Protein AF-A0A9D8S098-F1 (afdb_monomer)

Sequence (337 aa):
MRKKIGLLVLCVMLMAGCGNGAAMTDTSHKEAVDSLAEARAGQQISDNADEQPADKNNGQMPRNERIKGDIYRWYNKAEDSGISEEEILDVKGKLYAGSLTIHSGEELLLFRAWYDWDTVWESTVIFSENLEEWSTEELKELSCLTGSVHIDSISDGGRIAAKALTYLTGAEALCFGDTTDVVGTLQLFPQNVKSLTILSYQPGNYTRLFKILQGSQLQELAVYEDYRTRAEGPKCFWLDDAVGIESLEELYLYDSCIRVRDRALLKKSNLKVLQGYVDEETKLSFVKLLPKLEKLHCTIMEEMDLSFLTQREDLEVTLHFCQSAAASGDEAYIKEK

Structure (mmCIF, N/CA/C/O backbone):
data_AF-A0A9D8S098-F1
#
_entry.id   AF-A0A9D8S098-F1
#
loop_
_atom_site.group_PDB
_atom_site.id
_atom_site.type_symbol
_atom_site.label_atom_id
_atom_site.label_alt_id
_atom_site.label_comp_id
_atom_site.label_asym_id
_atom_site.label_entity_id
_atom_site.label_seq_id
_atom_site.pdbx_PDB_ins_code
_atom_site.Cartn_x
_atom_site.Cartn_y
_atom_site.Cartn_z
_atom_site.occupancy
_atom_site.B_iso_or_equiv
_atom_site.auth_seq_id
_atom_site.auth_comp_id
_atom_site.auth_asym_id
_atom_site.auth_atom_id
_atom_site.pdbx_PDB_model_num
ATOM 1 N N . MET A 1 1 ? -40.592 -20.407 19.195 1.00 33.88 1 MET A N 1
ATOM 2 C CA . MET A 1 1 ? -39.610 -21.383 18.671 1.00 33.88 1 MET A CA 1
ATOM 3 C C . MET A 1 1 ? -38.223 -20.909 19.069 1.00 33.88 1 MET A C 1
ATOM 5 O O . MET A 1 1 ? -37.795 -19.870 18.592 1.00 33.88 1 MET A O 1
ATOM 9 N N . ARG A 1 2 ? -37.576 -21.598 20.015 1.00 29.41 2 ARG A N 1
ATOM 10 C CA . ARG A 1 2 ? -36.228 -21.263 20.496 1.00 29.41 2 ARG A CA 1
ATOM 11 C C . ARG A 1 2 ? -35.211 -21.817 19.496 1.00 29.41 2 ARG A C 1
ATOM 13 O O . ARG A 1 2 ? -35.078 -23.035 19.401 1.00 29.41 2 ARG A O 1
ATOM 20 N N . LYS A 1 3 ? -34.548 -20.952 18.726 1.00 28.39 3 LYS A N 1
ATOM 21 C CA . LYS A 1 3 ? -33.378 -21.345 17.930 1.00 28.39 3 LYS A CA 1
ATOM 22 C C . LYS A 1 3 ? -32.164 -21.362 18.860 1.00 28.39 3 LYS A C 1
ATOM 24 O O . LYS A 1 3 ? -31.941 -20.417 19.606 1.00 28.39 3 LYS A O 1
ATOM 29 N N . LYS A 1 4 ? -31.468 -22.498 18.873 1.00 29.61 4 LYS A N 1
ATOM 30 C CA . LYS A 1 4 ? -30.257 -22.753 19.655 1.00 29.61 4 LYS A CA 1
ATOM 31 C C . LYS A 1 4 ? -29.118 -21.906 19.074 1.00 29.61 4 LYS A C 1
ATOM 33 O O . LYS A 1 4 ? -28.885 -21.976 17.872 1.00 29.61 4 LYS A O 1
ATOM 38 N N . ILE A 1 5 ? -28.457 -21.123 19.922 1.00 34.81 5 ILE A N 1
ATOM 39 C CA . ILE A 1 5 ? -27.261 -20.340 19.593 1.00 34.81 5 ILE A CA 1
ATOM 40 C C . ILE A 1 5 ? -26.055 -21.266 19.765 1.00 34.81 5 ILE A C 1
ATOM 42 O O . ILE A 1 5 ? -25.884 -21.859 20.830 1.00 34.81 5 ILE A O 1
ATOM 46 N N . GLY A 1 6 ? -25.266 -21.437 18.705 1.00 27.16 6 GLY A N 1
ATOM 47 C CA . GLY A 1 6 ? -23.972 -22.106 18.761 1.00 27.16 6 GLY A CA 1
ATOM 48 C C . GLY A 1 6 ? -22.888 -21.068 19.009 1.00 27.16 6 GLY A C 1
ATOM 49 O O . GLY A 1 6 ? -22.470 -20.397 18.076 1.00 27.16 6 GLY A O 1
ATOM 50 N N . LEU A 1 7 ? -22.461 -20.925 20.262 1.00 30.30 7 LEU A N 1
ATOM 51 C CA . LEU A 1 7 ? -21.210 -20.260 20.608 1.00 30.30 7 LEU A CA 1
ATOM 52 C C . LEU A 1 7 ? -20.086 -21.263 20.314 1.00 30.30 7 LEU A C 1
ATOM 54 O O . LEU A 1 7 ? -19.920 -22.228 21.059 1.00 30.30 7 LEU A O 1
ATOM 58 N N . LEU A 1 8 ? -19.355 -21.086 19.214 1.00 27.19 8 LEU A N 1
ATOM 59 C CA . LEU A 1 8 ? -18.166 -21.890 18.940 1.00 27.19 8 LEU A CA 1
ATOM 60 C C . LEU A 1 8 ? -16.951 -21.190 19.567 1.00 27.19 8 LEU A C 1
ATOM 62 O O . LEU A 1 8 ? -16.207 -20.492 18.891 1.00 27.19 8 LEU A O 1
ATOM 66 N N . VAL A 1 9 ? -16.760 -21.355 20.879 1.00 28.77 9 VAL A N 1
ATOM 67 C CA . VAL A 1 9 ? -15.453 -21.097 21.504 1.00 28.77 9 VAL A CA 1
ATOM 68 C C . VAL A 1 9 ? -14.579 -22.292 21.161 1.00 28.77 9 VAL A C 1
ATOM 70 O O . VAL A 1 9 ? -14.652 -23.342 21.799 1.00 28.77 9 VAL A O 1
ATOM 73 N N . LEU A 1 10 ? -13.799 -22.163 20.094 1.00 24.36 10 LEU A N 1
ATOM 74 C CA . LEU A 1 10 ? -12.828 -23.174 19.719 1.00 24.36 10 LEU A CA 1
ATOM 75 C C . LEU A 1 10 ? -11.556 -22.955 20.554 1.00 24.36 10 LEU A C 1
ATOM 77 O O . LEU A 1 10 ? -10.617 -22.297 20.121 1.00 24.36 10 LEU A O 1
ATOM 81 N N . CYS A 1 11 ? -11.521 -23.507 21.770 1.00 24.27 11 CYS A N 1
ATOM 82 C CA . CYS A 1 11 ? -10.261 -23.731 22.483 1.00 24.27 11 CYS A CA 1
ATOM 83 C C . CYS A 1 11 ? -9.511 -24.866 21.778 1.00 24.27 11 CYS A C 1
ATOM 85 O O . CYS A 1 11 ? -9.622 -26.031 22.160 1.00 24.27 11 CYS A O 1
ATOM 87 N N . VAL A 1 12 ? -8.771 -24.542 20.720 1.00 23.06 12 VAL A N 1
ATOM 88 C CA . VAL A 1 12 ? -7.819 -25.483 20.133 1.00 23.06 12 VAL A CA 1
ATOM 89 C C . VAL A 1 12 ? -6.588 -25.516 21.031 1.00 23.06 12 VAL A C 1
ATOM 91 O O . VAL A 1 12 ? -5.697 -24.680 20.918 1.00 23.06 12 VAL A O 1
ATOM 94 N N . MET A 1 13 ? -6.530 -26.495 21.932 1.00 23.98 13 MET A N 1
ATOM 95 C CA . MET A 1 13 ? -5.253 -26.942 22.482 1.00 23.98 13 MET A CA 1
ATOM 96 C C . MET A 1 13 ? -4.534 -27.749 21.397 1.00 23.98 13 MET A C 1
ATOM 98 O O . MET A 1 13 ? -4.690 -28.964 21.308 1.00 23.98 13 MET A O 1
ATOM 102 N N . LEU A 1 14 ? -3.764 -27.076 20.543 1.00 25.25 14 LEU A N 1
ATOM 103 C CA . LEU A 1 14 ? -2.776 -27.750 19.703 1.00 25.25 14 LEU A CA 1
ATOM 104 C C . LEU A 1 14 ? -1.512 -27.961 20.537 1.00 25.25 14 LEU A C 1
ATOM 106 O O . LEU A 1 14 ? -0.573 -27.176 20.505 1.00 25.25 14 LEU A O 1
ATOM 110 N N . MET A 1 15 ? -1.510 -29.053 21.299 1.00 28.28 15 MET A N 1
ATOM 111 C CA . MET A 1 15 ? -0.274 -29.732 21.673 1.00 28.28 15 MET A CA 1
ATOM 112 C C . MET A 1 15 ? 0.064 -30.688 20.529 1.00 28.28 15 MET A C 1
ATOM 114 O O . MET A 1 15 ? -0.386 -31.830 20.493 1.00 28.28 15 MET A O 1
ATOM 118 N N . ALA A 1 16 ? 0.830 -30.192 19.566 1.00 27.09 16 ALA A N 1
ATOM 119 C CA . ALA A 1 16 ? 1.561 -31.002 18.605 1.00 27.09 16 ALA A CA 1
ATOM 120 C C . ALA A 1 16 ? 2.916 -30.321 18.415 1.00 27.09 16 ALA A C 1
ATOM 122 O O . ALA A 1 16 ? 2.987 -29.125 18.141 1.00 27.09 16 ALA A O 1
ATOM 123 N N . GLY A 1 17 ? 3.983 -31.075 18.670 1.00 23.02 17 GLY A N 1
ATOM 124 C CA . GLY A 1 17 ? 5.343 -30.572 18.604 1.00 23.02 17 GLY A CA 1
ATOM 125 C C . GLY A 1 17 ? 5.774 -30.209 17.187 1.00 23.02 17 GLY A C 1
ATOM 126 O O . GLY A 1 17 ? 5.064 -30.438 16.210 1.00 23.02 17 GLY A O 1
ATOM 127 N N . CYS A 1 18 ? 6.986 -29.667 17.103 1.00 37.00 18 CYS A N 1
ATOM 128 C CA . CYS A 1 18 ? 7.731 -29.465 15.870 1.00 37.00 18 CYS A CA 1
ATOM 129 C C . CYS A 1 18 ? 7.561 -30.662 14.911 1.00 37.00 18 CYS A C 1
ATOM 131 O O . CYS A 1 18 ? 8.047 -31.758 15.191 1.00 37.00 18 CYS A O 1
ATOM 133 N N . GLY A 1 19 ? 6.873 -30.453 13.787 1.00 22.08 19 GLY A N 1
ATOM 134 C CA . GLY A 1 19 ? 6.640 -31.490 12.782 1.00 22.08 19 GLY A CA 1
ATOM 135 C C . GLY A 1 19 ? 5.655 -31.063 11.693 1.00 22.08 19 GLY A C 1
ATOM 136 O O . GLY A 1 19 ? 4.452 -31.182 11.871 1.00 22.08 19 GLY A O 1
ATOM 137 N N . ASN A 1 20 ? 6.211 -30.572 10.582 1.00 36.03 20 ASN A N 1
ATOM 138 C CA . ASN A 1 20 ? 5.634 -30.280 9.261 1.00 36.03 20 ASN A CA 1
ATOM 139 C C . ASN A 1 20 ? 4.173 -30.678 8.944 1.00 36.03 20 ASN A C 1
ATOM 141 O O . ASN A 1 20 ? 3.822 -31.857 8.936 1.00 36.03 20 ASN A O 1
ATOM 145 N N . GLY A 1 21 ? 3.429 -29.691 8.426 1.00 22.05 21 GLY A N 1
ATOM 146 C CA . GLY A 1 21 ? 2.258 -29.846 7.550 1.00 22.05 21 GLY A CA 1
ATOM 147 C C . GLY A 1 21 ? 1.237 -28.724 7.789 1.00 22.05 21 GLY A C 1
ATOM 148 O O . GLY A 1 21 ? 0.733 -28.608 8.892 1.00 22.05 21 GLY A O 1
ATOM 149 N N . ALA A 1 22 ? 0.870 -27.844 6.861 1.00 24.78 22 ALA A N 1
ATOM 150 C CA . ALA A 1 22 ? 1.201 -27.696 5.455 1.00 24.78 22 ALA A CA 1
ATOM 151 C C . ALA A 1 22 ? 1.259 -26.193 5.141 1.00 24.78 22 ALA A C 1
ATOM 153 O O . ALA A 1 22 ? 0.353 -25.437 5.486 1.00 24.78 22 ALA A O 1
ATOM 154 N N . ALA A 1 23 ? 2.358 -25.789 4.512 1.00 31.70 23 ALA A N 1
ATOM 155 C CA . ALA A 1 23 ? 2.581 -24.454 3.997 1.00 31.70 23 ALA A CA 1
ATOM 156 C C . ALA A 1 23 ? 1.685 -24.230 2.777 1.00 31.70 23 ALA A C 1
ATOM 158 O O . ALA A 1 23 ? 1.780 -24.965 1.795 1.00 31.70 23 ALA A O 1
ATOM 159 N N . MET A 1 24 ? 0.835 -23.213 2.837 1.00 29.00 24 MET A N 1
ATOM 160 C CA . MET A 1 24 ? 0.206 -22.646 1.651 1.00 29.00 24 MET A CA 1
ATOM 161 C C . MET A 1 24 ? -0.099 -21.174 1.936 1.00 29.00 24 MET A C 1
ATOM 163 O O . MET A 1 24 ? -1.251 -20.838 2.163 1.00 29.00 24 MET A O 1
ATOM 167 N N . THR A 1 25 ? 0.973 -20.369 2.022 1.00 31.33 25 THR A N 1
ATOM 168 C CA . THR A 1 25 ? 1.047 -18.893 1.822 1.00 31.33 25 THR A CA 1
ATOM 169 C C . THR A 1 25 ? 2.408 -18.292 2.219 1.00 31.33 25 THR A C 1
ATOM 171 O O . THR A 1 25 ? 2.666 -17.142 1.897 1.00 31.33 25 THR A O 1
ATOM 174 N N . ASP A 1 26 ? 3.320 -19.053 2.834 1.00 34.66 26 ASP A N 1
ATOM 175 C CA . ASP A 1 26 ? 4.628 -18.530 3.291 1.00 34.66 26 ASP A CA 1
ATOM 176 C C . ASP A 1 26 ? 5.764 -18.607 2.246 1.00 34.66 26 ASP A C 1
ATOM 178 O O . ASP A 1 26 ? 6.886 -18.161 2.485 1.00 34.66 26 ASP A O 1
ATOM 182 N N . THR A 1 27 ? 5.508 -19.203 1.078 1.00 28.75 27 THR A N 1
ATOM 183 C CA . THR A 1 27 ? 6.548 -19.433 0.058 1.00 28.75 27 THR A CA 1
ATOM 184 C C . THR A 1 27 ? 6.805 -18.193 -0.801 1.00 28.75 27 THR A C 1
ATOM 186 O O . TH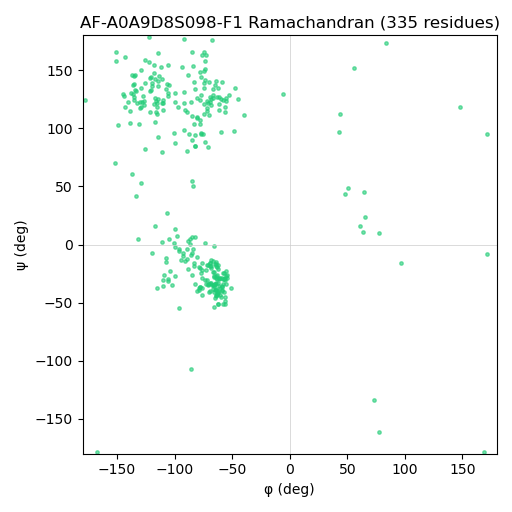R A 1 27 ? 7.956 -17.917 -1.122 1.00 28.75 27 THR A O 1
ATOM 189 N N . SER A 1 28 ? 5.776 -17.382 -1.078 1.00 38.50 28 SER A N 1
ATOM 190 C CA . SER A 1 28 ? 5.923 -16.156 -1.880 1.00 38.50 28 SER A CA 1
ATOM 191 C C . SER A 1 28 ? 6.693 -15.056 -1.144 1.00 38.50 28 SER A C 1
ATOM 193 O O . SER A 1 28 ? 7.463 -14.321 -1.756 1.00 38.50 28 SER A O 1
ATOM 195 N N . HIS A 1 29 ? 6.548 -14.966 0.182 1.00 37.44 29 HIS A N 1
ATOM 196 C CA . HIS A 1 29 ? 7.223 -13.941 0.980 1.00 37.44 29 HIS A CA 1
ATOM 197 C C . HIS A 1 29 ? 8.726 -14.190 1.123 1.00 37.44 29 HIS A C 1
ATOM 199 O O . HIS A 1 29 ? 9.508 -13.241 1.161 1.00 37.44 29 HIS A O 1
ATOM 205 N N . LYS A 1 30 ? 9.139 -15.460 1.179 1.00 31.12 30 LYS A N 1
ATOM 206 C CA . LYS A 1 30 ? 10.554 -15.825 1.261 1.00 31.12 30 LYS A CA 1
ATOM 207 C C . LYS A 1 30 ? 11.260 -15.678 -0.089 1.00 31.12 30 LYS A C 1
ATOM 209 O O . LYS A 1 30 ? 12.370 -15.163 -0.125 1.00 31.12 30 LYS A O 1
ATOM 214 N N . GLU A 1 31 ? 10.588 -16.014 -1.192 1.00 33.34 31 GLU A N 1
ATOM 215 C CA . GLU A 1 31 ? 11.119 -15.812 -2.550 1.00 33.34 31 GLU A CA 1
ATOM 216 C C . GLU A 1 31 ? 11.259 -14.320 -2.915 1.00 33.34 31 GLU A C 1
ATOM 218 O O . GLU A 1 31 ? 12.238 -13.937 -3.558 1.00 33.34 31 GLU A O 1
ATOM 223 N N . ALA A 1 32 ? 10.353 -13.455 -2.440 1.00 39.66 32 ALA A N 1
ATOM 224 C CA . ALA A 1 32 ? 10.451 -12.006 -2.638 1.00 39.66 32 ALA A CA 1
ATOM 225 C C . ALA A 1 32 ? 11.618 -11.371 -1.854 1.00 39.66 32 ALA A C 1
ATOM 227 O O . ALA A 1 32 ? 12.327 -10.512 -2.377 1.00 39.66 32 ALA A O 1
ATOM 228 N N . VAL A 1 33 ? 11.857 -11.812 -0.613 1.00 38.75 33 VAL A N 1
ATOM 229 C CA . VAL A 1 33 ? 12.927 -11.270 0.247 1.00 38.75 33 VAL A CA 1
ATOM 230 C C . VAL A 1 33 ? 14.309 -11.816 -0.136 1.00 38.75 33 VAL A C 1
ATOM 232 O O . VAL A 1 33 ? 15.277 -11.053 -0.130 1.00 38.75 33 VAL A O 1
ATOM 235 N N . ASP A 1 34 ? 14.414 -13.086 -0.544 1.00 32.06 34 ASP A N 1
ATOM 236 C CA . ASP A 1 34 ? 15.680 -13.657 -1.028 1.00 32.06 34 ASP A CA 1
ATOM 237 C C . ASP A 1 34 ? 16.096 -13.033 -2.384 1.00 32.06 34 ASP A C 1
ATOM 239 O O . ASP A 1 34 ? 17.277 -12.745 -2.588 1.00 32.06 34 ASP A O 1
ATOM 243 N N . SER A 1 35 ? 15.135 -12.665 -3.248 1.00 37.50 35 SER A N 1
ATOM 244 C CA . SER A 1 35 ? 15.405 -11.910 -4.491 1.00 37.50 35 SER A CA 1
ATOM 245 C C . SER A 1 35 ? 15.966 -10.498 -4.232 1.00 37.50 35 SER A C 1
ATOM 247 O O . SER A 1 35 ? 16.806 -10.003 -4.986 1.00 37.50 35 SER A O 1
ATOM 249 N N . LEU A 1 36 ? 15.551 -9.850 -3.136 1.00 35.22 36 LEU A N 1
ATOM 250 C CA . LEU A 1 36 ? 16.045 -8.534 -2.699 1.00 35.22 36 LEU A CA 1
ATOM 251 C C . LEU A 1 36 ? 17.463 -8.598 -2.102 1.00 35.22 36 LEU A C 1
ATOM 253 O O . LEU A 1 36 ? 18.234 -7.642 -2.223 1.00 35.22 36 LEU A O 1
ATOM 257 N N . ALA A 1 37 ? 17.833 -9.721 -1.478 1.00 33.28 37 ALA A N 1
ATOM 258 C CA . ALA A 1 37 ? 19.171 -9.937 -0.931 1.00 33.28 37 ALA A CA 1
ATOM 259 C C . ALA A 1 37 ? 20.200 -10.307 -2.017 1.00 33.28 37 ALA A C 1
ATOM 261 O O . ALA A 1 37 ? 21.335 -9.824 -1.969 1.00 33.28 37 ALA A O 1
ATOM 262 N N . GLU A 1 38 ? 19.808 -11.089 -3.030 1.00 34.62 38 GLU A N 1
ATOM 263 C CA . GLU A 1 38 ? 20.677 -11.427 -4.168 1.00 34.62 38 GLU A CA 1
ATOM 264 C C . GLU A 1 38 ? 20.948 -10.220 -5.084 1.00 34.62 38 GLU A C 1
ATOM 266 O O . GLU A 1 38 ? 22.076 -10.053 -5.554 1.00 34.62 38 GLU A O 1
ATOM 271 N N . ALA A 1 39 ? 19.988 -9.299 -5.238 1.00 38.75 39 ALA A N 1
ATOM 272 C CA . ALA A 1 39 ? 20.191 -8.048 -5.978 1.00 38.75 39 ALA A CA 1
ATOM 273 C C . ALA A 1 39 ? 21.236 -7.116 -5.325 1.00 38.75 39 ALA A C 1
ATOM 275 O O . ALA A 1 39 ? 21.935 -6.377 -6.018 1.00 38.75 39 ALA A O 1
ATOM 276 N N . ARG A 1 40 ? 21.403 -7.176 -3.995 1.00 34.00 40 ARG A N 1
ATOM 277 C CA . ARG A 1 40 ? 22.350 -6.325 -3.247 1.00 34.00 40 ARG A CA 1
ATOM 278 C C . ARG A 1 40 ? 23.790 -6.845 -3.238 1.00 34.00 40 ARG A C 1
ATOM 280 O O . ARG A 1 40 ? 24.705 -6.074 -2.960 1.00 34.00 40 ARG A O 1
ATOM 287 N N . ALA A 1 41 ? 24.010 -8.126 -3.535 1.00 31.83 41 ALA A N 1
ATOM 288 C CA . ALA A 1 41 ? 25.338 -8.745 -3.503 1.00 31.83 41 ALA A CA 1
ATOM 289 C C . ALA A 1 41 ? 26.070 -8.728 -4.863 1.00 31.83 41 ALA A C 1
ATOM 291 O O . ALA A 1 41 ? 27.260 -9.038 -4.916 1.00 31.83 41 ALA A O 1
ATOM 292 N N . GLY A 1 42 ? 25.385 -8.360 -5.954 1.00 36.75 42 GLY A N 1
ATOM 293 C CA . GLY A 1 42 ? 25.878 -8.524 -7.328 1.00 36.75 42 GLY A CA 1
ATOM 294 C C . GLY A 1 42 ? 26.557 -7.322 -7.998 1.00 36.75 42 GLY A C 1
ATOM 295 O O . GLY A 1 42 ? 27.044 -7.477 -9.113 1.00 36.75 42 GLY A O 1
ATOM 296 N N . GLN A 1 43 ? 26.629 -6.138 -7.381 1.00 34.69 43 GLN A N 1
ATOM 297 C CA . GLN A 1 43 ? 27.191 -4.946 -8.039 1.00 34.69 43 GLN A CA 1
ATOM 298 C C . GLN A 1 43 ? 28.307 -4.287 -7.221 1.00 34.69 43 GLN A C 1
ATOM 300 O O . GLN A 1 43 ? 28.136 -3.277 -6.548 1.00 34.69 43 GLN A O 1
ATOM 305 N N . GLN A 1 44 ? 29.509 -4.836 -7.358 1.00 35.91 44 GLN A N 1
ATOM 306 C CA . GLN A 1 44 ? 30.704 -4.008 -7.487 1.00 35.91 44 GLN A CA 1
ATOM 307 C C . GLN A 1 44 ? 31.186 -4.173 -8.924 1.00 35.91 44 GLN A C 1
ATOM 309 O O . GLN A 1 44 ? 31.550 -5.287 -9.279 1.00 35.91 44 GLN A O 1
ATOM 314 N N . ILE A 1 45 ? 31.181 -3.101 -9.728 1.00 32.22 45 ILE A N 1
ATOM 315 C CA . ILE A 1 45 ? 32.242 -2.747 -10.692 1.00 32.22 45 ILE A CA 1
ATOM 316 C C . ILE A 1 45 ? 31.920 -1.413 -11.400 1.00 32.22 45 ILE A C 1
ATOM 318 O O . ILE A 1 45 ? 30.883 -1.243 -12.027 1.00 32.22 45 ILE A O 1
ATOM 322 N N . SER A 1 46 ? 32.911 -0.526 -11.261 1.00 30.03 46 SER A N 1
ATOM 323 C CA . SER A 1 46 ? 33.382 0.611 -12.067 1.00 30.03 46 SER A CA 1
ATOM 324 C C . SER A 1 46 ? 32.407 1.611 -12.693 1.00 30.03 46 SER A C 1
ATOM 326 O O . SER A 1 46 ? 31.811 1.364 -13.741 1.00 30.03 46 SER A O 1
ATOM 328 N N . ASP A 1 47 ? 32.488 2.829 -12.161 1.00 29.53 47 ASP A N 1
ATOM 329 C CA . ASP A 1 47 ? 32.195 4.075 -12.858 1.00 29.53 47 ASP A CA 1
ATOM 330 C C . ASP A 1 47 ? 33.055 4.219 -14.125 1.00 29.53 47 ASP A C 1
ATOM 332 O O . ASP A 1 47 ? 34.282 4.311 -14.061 1.00 29.53 47 ASP A O 1
ATOM 336 N N . ASN A 1 48 ? 32.394 4.280 -15.277 1.00 31.62 48 ASN A N 1
ATOM 337 C CA . ASN A 1 48 ? 32.782 5.137 -16.393 1.00 31.62 48 ASN A CA 1
ATOM 338 C C . ASN A 1 48 ? 31.496 5.518 -17.128 1.00 31.62 48 ASN A C 1
ATOM 340 O O . ASN A 1 48 ? 30.895 4.707 -17.831 1.00 31.62 48 ASN A O 1
ATOM 344 N N . ALA A 1 49 ? 31.063 6.752 -16.889 1.00 35.41 49 ALA A N 1
ATOM 345 C CA . ALA A 1 49 ? 29.890 7.353 -17.493 1.00 35.41 49 ALA A CA 1
ATOM 346 C C . ALA A 1 49 ? 30.189 7.784 -18.934 1.00 35.41 49 ALA A C 1
ATOM 348 O O . ALA A 1 49 ? 31.135 8.530 -19.174 1.00 35.41 49 ALA A O 1
ATOM 349 N N . ASP A 1 50 ? 29.334 7.354 -19.858 1.00 32.03 50 ASP A N 1
ATOM 350 C CA . ASP A 1 50 ? 28.989 8.117 -21.056 1.00 32.03 50 ASP A CA 1
ATOM 351 C C . ASP A 1 50 ? 27.473 7.972 -21.262 1.00 32.03 50 ASP A C 1
ATOM 353 O O . ASP A 1 50 ? 26.962 6.918 -21.656 1.00 32.03 50 ASP A O 1
ATOM 357 N N . GLU A 1 51 ? 26.757 9.044 -20.921 1.00 40.62 51 GLU A N 1
ATOM 358 C CA . GLU A 1 51 ? 25.321 9.226 -21.125 1.00 40.62 51 GLU A CA 1
ATOM 359 C C . GLU A 1 51 ? 25.000 9.317 -22.628 1.00 40.62 51 GLU A C 1
ATOM 361 O O . GLU A 1 51 ? 25.522 10.172 -23.347 1.00 40.62 51 GLU A O 1
ATOM 366 N N . GLN A 1 52 ? 24.077 8.478 -23.105 1.00 38.75 52 GLN A N 1
ATOM 367 C CA . GLN A 1 52 ? 23.296 8.752 -24.314 1.00 38.75 52 GLN A CA 1
ATOM 368 C C . GLN A 1 52 ? 21.834 8.344 -24.084 1.00 38.75 52 GLN A C 1
ATOM 370 O O . GLN A 1 52 ? 21.599 7.213 -23.658 1.00 38.75 52 GLN A O 1
ATOM 375 N N . PRO A 1 53 ? 20.858 9.222 -24.388 1.00 43.16 53 PRO A N 1
ATOM 376 C CA . PRO A 1 53 ? 19.452 8.965 -24.110 1.00 43.16 53 PRO A CA 1
ATOM 377 C C . PRO A 1 53 ? 18.784 8.141 -25.221 1.00 43.16 53 PRO A C 1
ATOM 379 O O . PRO A 1 53 ? 19.165 8.230 -26.390 1.00 43.16 53 PRO A O 1
ATOM 382 N N . ALA A 1 54 ? 17.733 7.413 -24.829 1.00 40.22 54 ALA A N 1
ATOM 383 C CA . ALA A 1 54 ? 16.675 6.802 -25.644 1.00 40.22 54 ALA A CA 1
ATOM 384 C C . ALA A 1 54 ? 17.116 6.094 -26.946 1.00 40.22 54 ALA A C 1
ATOM 386 O O . ALA A 1 54 ? 17.221 6.695 -28.020 1.00 40.22 54 ALA A O 1
ATOM 387 N N . ASP A 1 55 ? 17.274 4.772 -26.848 1.00 44.72 55 ASP A N 1
ATOM 388 C CA . ASP A 1 55 ? 17.650 3.862 -27.931 1.00 44.72 55 ASP A CA 1
ATOM 389 C C . ASP A 1 55 ? 16.645 3.895 -29.106 1.00 44.72 55 ASP A C 1
ATOM 391 O O . ASP A 1 55 ? 15.574 3.274 -29.107 1.00 44.72 5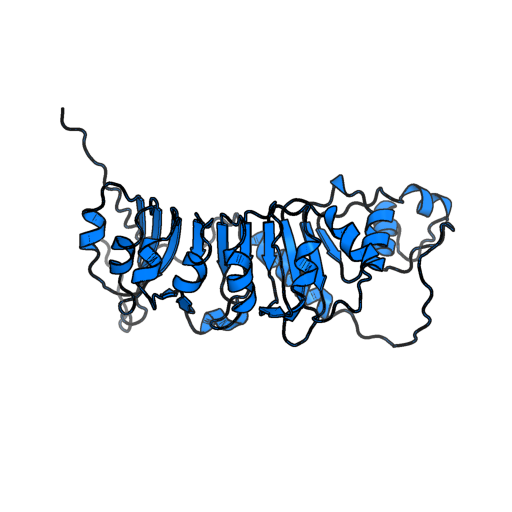5 ASP A O 1
ATOM 395 N N . LYS A 1 56 ? 16.986 4.682 -30.131 1.00 42.50 56 LYS A N 1
ATOM 396 C CA . LYS A 1 56 ? 16.272 4.745 -31.407 1.00 42.50 56 LYS A CA 1
ATOM 397 C C . LYS A 1 56 ? 16.603 3.501 -32.239 1.00 42.50 56 LYS A C 1
ATOM 399 O O . LYS A 1 56 ? 17.552 3.500 -33.006 1.00 42.50 56 LYS A O 1
ATOM 404 N N . ASN A 1 57 ? 15.737 2.494 -32.146 1.00 50.22 57 ASN A N 1
ATOM 405 C CA . ASN A 1 57 ? 15.259 1.660 -33.261 1.00 50.22 57 ASN A CA 1
ATOM 406 C C . ASN A 1 57 ? 16.301 1.068 -34.250 1.00 50.22 57 ASN A C 1
ATOM 408 O O . ASN A 1 57 ? 16.044 1.069 -35.452 1.00 50.22 57 ASN A O 1
ATOM 412 N N . ASN A 1 58 ? 17.432 0.525 -33.780 1.00 58.03 58 ASN A N 1
ATOM 413 C CA . ASN A 1 58 ? 18.514 0.071 -34.677 1.00 58.03 58 ASN A CA 1
ATOM 414 C C . ASN A 1 58 ? 18.847 -1.435 -34.643 1.00 58.03 58 ASN A C 1
ATOM 416 O O . ASN A 1 58 ? 19.916 -1.811 -35.106 1.00 58.03 58 ASN A O 1
ATOM 420 N N . GLY A 1 59 ? 17.993 -2.308 -34.093 1.00 62.88 59 GLY A N 1
ATOM 421 C CA . GLY A 1 59 ? 18.297 -3.753 -34.029 1.00 62.88 59 GLY A CA 1
ATOM 422 C C . GLY A 1 59 ? 19.523 -4.101 -33.170 1.00 62.88 59 GLY A C 1
ATOM 423 O O . GLY A 1 59 ? 19.991 -5.234 -33.189 1.00 62.88 59 GLY A O 1
ATOM 424 N N . GLN A 1 60 ? 20.040 -3.138 -32.404 1.00 79.50 60 GLN A N 1
ATOM 425 C CA . GLN A 1 60 ? 21.151 -3.336 -31.484 1.00 79.50 60 GLN A CA 1
ATOM 426 C C . GLN A 1 60 ? 20.671 -4.019 -30.204 1.00 79.50 60 GLN A C 1
ATOM 428 O O . GLN A 1 60 ? 19.538 -3.819 -29.762 1.00 79.50 60 GLN A O 1
ATOM 433 N N . MET A 1 61 ? 21.552 -4.824 -29.606 1.00 86.38 61 MET A N 1
ATOM 434 C CA . MET A 1 61 ? 21.287 -5.458 -28.318 1.00 86.38 61 MET A CA 1
ATOM 435 C C . MET A 1 61 ? 21.083 -4.370 -27.249 1.00 86.38 61 MET A C 1
ATOM 437 O O . MET A 1 61 ? 21.964 -3.514 -27.105 1.00 86.38 61 MET A O 1
ATOM 441 N N . PRO A 1 62 ? 19.971 -4.388 -26.491 1.00 86.06 62 PRO A N 1
ATOM 442 C CA . PRO A 1 62 ? 19.753 -3.426 -25.420 1.00 86.06 62 PRO A CA 1
ATOM 443 C C . PRO A 1 62 ? 20.870 -3.503 -24.376 1.00 86.06 62 PRO A C 1
ATOM 445 O O . PRO A 1 62 ? 21.312 -4.583 -23.987 1.00 86.06 62 PRO A O 1
ATOM 448 N N . ARG A 1 63 ? 21.302 -2.335 -23.885 1.00 86.19 63 ARG A N 1
ATOM 449 C CA . ARG A 1 63 ? 22.318 -2.228 -22.821 1.00 86.19 63 ARG A CA 1
ATOM 450 C C . ARG A 1 63 ? 21.804 -2.654 -21.442 1.00 86.19 63 ARG A C 1
ATOM 452 O O . ARG A 1 63 ? 22.601 -2.894 -20.545 1.00 86.19 63 ARG A O 1
ATOM 459 N N . ASN A 1 64 ? 20.486 -2.711 -21.254 1.00 89.94 64 ASN A N 1
ATOM 460 C CA . ASN A 1 64 ? 19.887 -3.173 -20.008 1.00 89.94 64 ASN A CA 1
ATOM 461 C C . ASN A 1 64 ? 20.113 -4.689 -19.869 1.00 89.94 64 ASN A C 1
ATOM 463 O O . ASN A 1 64 ? 19.546 -5.476 -20.630 1.00 89.94 64 ASN A O 1
ATOM 467 N N . GLU A 1 65 ? 20.942 -5.087 -18.901 1.00 90.44 65 GLU A N 1
ATOM 468 C CA . GLU A 1 65 ? 21.374 -6.481 -18.719 1.00 90.44 65 GLU A CA 1
ATOM 469 C C . GLU A 1 65 ? 20.211 -7.439 -18.425 1.00 90.44 65 GLU A C 1
ATOM 471 O O . GLU A 1 65 ? 20.257 -8.595 -18.838 1.00 90.44 65 GLU A O 1
ATOM 476 N N . ARG A 1 66 ? 19.125 -6.959 -17.802 1.00 91.62 66 ARG A N 1
ATOM 477 C CA . ARG A 1 66 ? 17.919 -7.769 -17.589 1.00 91.62 66 ARG A CA 1
ATOM 478 C C . ARG A 1 66 ? 17.247 -8.118 -18.917 1.00 91.62 66 ARG A C 1
ATOM 480 O O . ARG A 1 66 ? 17.062 -9.295 -19.205 1.00 91.62 66 ARG A O 1
ATOM 487 N N . ILE A 1 67 ? 16.942 -7.114 -19.747 1.00 93.38 67 ILE A N 1
ATOM 488 C CA . ILE A 1 67 ? 16.336 -7.338 -21.071 1.00 93.38 67 ILE A CA 1
ATOM 489 C C . ILE A 1 67 ? 17.258 -8.208 -21.931 1.00 93.38 67 ILE A C 1
ATOM 491 O O . ILE A 1 67 ? 16.799 -9.158 -22.559 1.00 93.38 67 ILE A O 1
ATOM 495 N N . LYS A 1 68 ? 18.562 -7.915 -21.944 1.00 92.62 68 LYS A N 1
ATOM 496 C CA . LYS A 1 68 ? 19.557 -8.707 -22.673 1.00 92.62 68 LYS A CA 1
ATOM 497 C C . LYS A 1 68 ? 19.528 -10.174 -22.237 1.00 92.62 68 LYS A C 1
ATOM 499 O O . LYS A 1 68 ? 19.384 -11.046 -23.091 1.00 92.62 68 LYS A O 1
ATOM 504 N N . GLY A 1 69 ? 19.589 -10.445 -20.932 1.00 91.88 69 GLY A N 1
ATOM 505 C CA . GLY A 1 69 ? 19.464 -11.795 -20.382 1.00 91.88 69 GLY A CA 1
ATOM 506 C C . GLY A 1 69 ? 18.156 -12.478 -20.792 1.00 91.88 69 GLY A C 1
ATOM 507 O O . GLY A 1 69 ? 18.162 -13.643 -21.186 1.00 91.88 69 GLY A O 1
ATOM 508 N N . ASP A 1 70 ? 17.040 -11.747 -20.798 1.00 93.69 70 ASP A N 1
ATOM 509 C CA . ASP A 1 70 ? 15.737 -12.268 -21.222 1.00 93.69 70 ASP A CA 1
ATOM 510 C C . ASP A 1 70 ? 15.655 -12.603 -22.713 1.00 93.69 70 ASP A C 1
ATOM 512 O O . ASP A 1 70 ? 15.056 -13.617 -23.074 1.00 93.69 70 ASP A O 1
ATOM 516 N N . ILE A 1 71 ? 16.328 -11.843 -23.578 1.00 94.06 71 ILE A N 1
ATOM 517 C CA . ILE A 1 71 ? 16.459 -12.174 -25.004 1.00 94.06 71 ILE A CA 1
ATOM 518 C C . ILE A 1 71 ? 17.238 -13.486 -25.186 1.00 94.06 71 ILE A C 1
ATOM 520 O O . ILE A 1 71 ? 16.823 -14.352 -25.960 1.00 94.06 71 ILE A O 1
ATOM 524 N N . TYR A 1 72 ? 18.343 -13.680 -24.458 1.00 93.88 72 TYR A N 1
ATOM 525 C CA . TYR A 1 72 ? 19.099 -14.939 -24.509 1.00 93.88 72 TYR A CA 1
ATOM 526 C C . TYR A 1 72 ? 18.271 -16.126 -24.010 1.00 93.88 72 TYR A C 1
ATOM 528 O O . TYR A 1 72 ? 18.252 -17.182 -24.653 1.00 93.88 72 TYR A O 1
ATOM 536 N N . ARG A 1 73 ? 17.525 -15.940 -22.911 1.00 92.88 73 ARG A N 1
ATOM 537 C CA . ARG A 1 73 ? 16.598 -16.950 -22.380 1.00 92.88 73 ARG A CA 1
ATOM 538 C C . ARG A 1 73 ? 15.501 -17.303 -23.381 1.00 92.88 73 ARG A C 1
ATOM 540 O O . ARG A 1 73 ? 15.238 -18.487 -23.577 1.00 92.88 73 ARG A O 1
ATOM 547 N N . TRP A 1 74 ? 14.915 -16.309 -24.049 1.00 93.94 74 TRP A N 1
ATOM 548 C CA . TRP A 1 74 ? 13.869 -16.502 -25.057 1.00 93.94 74 TRP A CA 1
ATOM 549 C C . TRP A 1 74 ? 14.309 -17.440 -26.187 1.00 93.94 74 TRP A C 1
ATOM 551 O O . TRP A 1 74 ? 13.583 -18.362 -26.556 1.00 93.94 74 TRP A O 1
ATOM 561 N N . TYR A 1 75 ? 15.526 -17.250 -26.701 1.00 93.94 75 TYR A N 1
ATOM 562 C CA . TYR A 1 75 ? 16.083 -18.083 -27.771 1.00 93.94 75 TYR A CA 1
ATOM 563 C C . TYR A 1 75 ? 16.794 -19.351 -27.279 1.00 93.94 75 TYR A C 1
ATOM 565 O O . TYR A 1 75 ? 17.302 -20.114 -28.103 1.00 93.94 75 TYR A O 1
ATOM 573 N N . ASN A 1 76 ? 16.832 -19.595 -25.964 1.00 92.50 76 ASN A N 1
ATOM 574 C CA . ASN A 1 76 ? 17.580 -20.688 -25.341 1.00 92.50 76 ASN A CA 1
ATOM 575 C C . ASN A 1 76 ? 19.051 -20.730 -25.810 1.00 92.50 76 ASN A C 1
ATOM 577 O O . ASN A 1 76 ? 19.575 -21.762 -26.240 1.00 92.50 76 ASN A O 1
ATOM 581 N N . LYS A 1 77 ? 19.694 -19.561 -25.772 1.00 92.00 77 LYS A N 1
ATOM 582 C CA . LYS A 1 77 ? 21.057 -19.304 -26.242 1.00 92.00 77 LYS A CA 1
ATOM 583 C C . LYS A 1 77 ? 21.941 -18.852 -25.075 1.00 92.00 77 LYS A C 1
ATOM 585 O O . LYS A 1 77 ? 21.462 -18.208 -24.149 1.00 92.00 77 LYS A O 1
ATOM 590 N N . ALA A 1 78 ? 23.228 -19.194 -25.115 1.00 87.00 78 ALA A N 1
ATOM 591 C CA . ALA A 1 78 ? 24.204 -18.692 -24.145 1.00 87.00 78 ALA A CA 1
ATOM 592 C C . ALA A 1 78 ? 24.521 -17.212 -24.423 1.00 87.00 78 ALA A C 1
ATOM 594 O O . ALA A 1 78 ? 24.457 -16.781 -25.574 1.00 87.00 78 ALA A O 1
ATOM 595 N N . GLU A 1 79 ? 24.884 -16.435 -23.401 1.00 80.69 79 GLU A N 1
ATOM 596 C CA . GLU A 1 79 ? 25.104 -14.980 -23.528 1.00 80.69 79 GLU A CA 1
ATOM 597 C C . GLU A 1 79 ? 26.246 -14.600 -24.490 1.00 80.69 79 GLU A C 1
ATOM 599 O O . GLU A 1 79 ? 26.285 -13.498 -25.033 1.00 80.69 79 GLU A O 1
ATOM 604 N N . ASP A 1 80 ? 27.165 -15.523 -24.763 1.00 78.81 80 ASP A N 1
ATOM 605 C CA . ASP A 1 80 ? 28.247 -15.368 -25.737 1.00 78.81 80 ASP A CA 1
ATOM 606 C C . ASP A 1 80 ? 27.862 -15.808 -27.161 1.00 78.81 80 ASP A C 1
ATOM 608 O O . ASP A 1 80 ? 28.568 -15.508 -28.129 1.00 78.81 80 ASP A O 1
ATOM 612 N N . SER A 1 81 ? 26.729 -16.495 -27.318 1.00 76.12 81 SER A N 1
ATOM 613 C CA . SER A 1 81 ? 26.225 -16.925 -28.617 1.00 76.12 81 SER A CA 1
ATOM 614 C C . SER A 1 81 ? 25.465 -15.778 -29.278 1.00 76.12 81 SER A C 1
ATOM 616 O O . SER A 1 81 ? 24.357 -15.443 -28.886 1.00 76.12 81 SER A O 1
ATOM 618 N N . GLY A 1 82 ? 26.081 -15.124 -30.265 1.00 84.06 82 GLY A N 1
ATOM 619 C CA . GLY A 1 82 ? 25.517 -13.924 -30.891 1.00 84.06 82 GLY A CA 1
ATOM 620 C C . GLY A 1 82 ? 24.033 -14.050 -31.277 1.00 84.06 82 GLY A C 1
ATOM 621 O O . GLY A 1 82 ? 23.606 -15.051 -31.861 1.00 84.06 82 GLY A O 1
ATOM 622 N N . ILE A 1 83 ? 23.261 -13.008 -30.961 1.00 88.81 83 ILE A N 1
ATOM 623 C CA . ILE A 1 83 ? 21.875 -12.819 -31.405 1.00 88.81 83 ILE A CA 1
ATOM 624 C C . ILE A 1 83 ? 21.893 -11.843 -32.582 1.00 88.81 83 ILE A C 1
ATOM 626 O O . ILE A 1 83 ? 22.532 -10.793 -32.511 1.00 88.81 83 ILE A O 1
ATOM 630 N N . SER A 1 84 ? 21.231 -12.204 -33.679 1.00 89.81 84 SER A N 1
ATOM 631 C CA . SER A 1 84 ? 21.131 -11.344 -34.861 1.00 89.81 84 SER A CA 1
ATOM 632 C C . SER A 1 84 ? 20.174 -10.168 -34.641 1.00 89.81 84 SER A C 1
ATOM 634 O O . SER A 1 84 ? 19.271 -10.230 -33.811 1.00 89.81 84 SER A O 1
ATOM 636 N N . GLU A 1 85 ? 20.330 -9.100 -35.427 1.00 90.19 85 GLU A N 1
ATOM 637 C CA . GLU A 1 85 ? 19.438 -7.931 -35.364 1.00 90.19 85 GLU A CA 1
ATOM 638 C C . GLU A 1 85 ? 17.970 -8.302 -35.651 1.00 90.19 85 GLU A C 1
ATOM 640 O O . GLU A 1 85 ? 17.059 -7.767 -35.021 1.00 90.19 85 GLU A O 1
ATOM 645 N N . GLU A 1 86 ? 17.729 -9.253 -36.561 1.00 90.62 86 GLU A N 1
ATOM 646 C CA . GLU A 1 86 ? 16.383 -9.755 -36.872 1.00 90.62 86 GLU A CA 1
ATOM 647 C C . GLU A 1 86 ? 15.749 -10.464 -35.666 1.00 90.62 86 GLU A C 1
ATOM 649 O O . GLU A 1 86 ? 14.590 -10.210 -35.345 1.00 90.62 86 GLU A O 1
ATOM 654 N N . GLU A 1 87 ? 16.516 -11.296 -34.955 1.00 92.25 87 GLU A N 1
ATOM 655 C CA . GLU A 1 87 ? 16.062 -11.975 -33.733 1.00 92.25 87 GLU A CA 1
ATOM 656 C C . GLU A 1 87 ? 15.764 -10.979 -32.600 1.00 92.25 87 GLU A C 1
ATOM 658 O O . GLU A 1 87 ? 14.781 -11.135 -31.870 1.00 92.25 87 GLU A O 1
ATOM 663 N N . ILE A 1 88 ? 16.587 -9.935 -32.464 1.00 91.19 88 ILE A N 1
ATOM 664 C CA . ILE A 1 88 ? 16.400 -8.857 -31.480 1.00 91.19 88 ILE A CA 1
ATOM 665 C C . ILE A 1 88 ? 15.102 -8.089 -31.763 1.00 91.19 88 ILE A C 1
ATOM 667 O O . ILE A 1 88 ? 14.339 -7.789 -30.845 1.00 91.19 88 ILE A O 1
ATOM 671 N N . LEU A 1 89 ? 14.828 -7.774 -33.030 1.00 90.38 89 LEU A N 1
ATOM 672 C CA . LEU A 1 89 ? 13.604 -7.074 -33.414 1.00 90.38 89 LEU A CA 1
ATOM 673 C C . LEU A 1 89 ? 12.359 -7.958 -33.285 1.00 90.38 89 LEU A C 1
ATOM 675 O O . LEU A 1 89 ? 11.307 -7.443 -32.912 1.00 90.38 89 LEU A O 1
ATOM 679 N N . ASP A 1 90 ? 12.464 -9.262 -33.559 1.00 92.94 90 ASP A N 1
ATOM 680 C CA . ASP A 1 90 ? 11.323 -10.178 -33.465 1.00 92.94 90 ASP A CA 1
ATOM 681 C C . ASP A 1 90 ? 10.801 -10.326 -32.031 1.00 92.94 90 ASP A C 1
ATOM 683 O O . ASP A 1 90 ? 9.596 -10.461 -31.833 1.00 92.94 90 ASP A O 1
ATOM 687 N N . VAL A 1 91 ? 11.666 -10.266 -31.019 1.00 93.38 91 VAL A N 1
ATOM 688 C CA . VAL A 1 91 ? 11.260 -10.487 -29.619 1.00 93.38 91 VAL A CA 1
ATOM 689 C C . VAL A 1 91 ? 10.740 -9.224 -28.914 1.00 93.38 91 VAL A C 1
ATOM 691 O O . VAL A 1 91 ? 10.177 -9.289 -27.820 1.00 93.38 91 VAL A O 1
ATOM 694 N N . LYS A 1 92 ? 10.880 -8.054 -29.539 1.00 93.31 92 LYS A N 1
ATOM 695 C CA . LYS A 1 92 ? 10.446 -6.777 -28.966 1.00 93.31 92 LYS A CA 1
ATOM 696 C C . LYS A 1 92 ? 8.934 -6.771 -28.684 1.00 93.31 92 LYS A C 1
ATOM 698 O O . LYS A 1 92 ? 8.128 -7.025 -29.577 1.00 93.31 92 LYS A O 1
ATOM 703 N N . GLY A 1 93 ? 8.559 -6.469 -27.440 1.00 94.06 93 GLY A N 1
ATOM 704 C CA . GLY A 1 93 ? 7.171 -6.461 -26.960 1.00 94.06 93 GLY A CA 1
ATOM 705 C C . GLY A 1 93 ? 6.592 -7.852 -26.678 1.00 94.06 93 GLY A C 1
ATOM 706 O O . GLY A 1 93 ? 5.385 -7.971 -26.503 1.00 94.06 93 GLY A O 1
ATOM 707 N N . LYS A 1 94 ? 7.425 -8.902 -26.684 1.00 95.88 94 LYS A N 1
ATOM 708 C CA . LYS A 1 94 ? 7.009 -10.298 -26.462 1.00 95.88 94 LYS A CA 1
ATOM 709 C C . LYS A 1 94 ? 7.677 -10.939 -25.247 1.00 95.88 94 LYS A C 1
ATOM 711 O O . LYS A 1 94 ? 7.344 -12.074 -24.912 1.00 95.88 94 LYS A O 1
ATOM 716 N N . LEU A 1 95 ? 8.643 -10.265 -24.616 1.00 95.50 95 LEU A N 1
ATOM 717 C CA . LEU A 1 95 ? 9.335 -10.834 -23.463 1.00 95.50 95 LEU A CA 1
ATOM 718 C C . LEU A 1 95 ? 8.361 -11.010 -22.298 1.00 95.50 95 LEU A C 1
ATOM 720 O O . LEU A 1 95 ? 7.562 -10.127 -22.002 1.00 95.50 95 LEU A O 1
ATOM 724 N N . TYR A 1 96 ? 8.463 -12.147 -21.620 1.00 93.19 96 TYR A N 1
ATOM 725 C CA . TYR A 1 96 ? 7.661 -12.441 -20.440 1.00 93.19 96 TYR A CA 1
ATOM 726 C C . TYR A 1 96 ? 8.277 -11.793 -19.198 1.00 93.19 96 TYR A C 1
ATOM 728 O O . TYR A 1 96 ? 9.472 -11.957 -18.946 1.00 93.19 96 TYR A O 1
ATOM 736 N N . ALA A 1 97 ? 7.457 -11.136 -18.380 1.00 91.50 97 ALA A N 1
ATOM 737 C CA . ALA A 1 97 ? 7.845 -10.718 -17.038 1.00 91.50 97 ALA A CA 1
ATOM 738 C C . ALA A 1 97 ? 6.664 -10.861 -16.082 1.00 91.50 97 ALA A C 1
ATOM 740 O O . ALA A 1 97 ? 5.667 -10.177 -16.242 1.00 91.50 97 ALA A O 1
ATOM 741 N N . GLY A 1 98 ? 6.795 -11.709 -15.057 1.00 88.06 98 GLY A N 1
ATOM 742 C CA . GLY A 1 98 ? 5.778 -11.797 -14.003 1.00 88.06 98 GLY A CA 1
ATOM 743 C C . GLY A 1 98 ? 5.760 -10.558 -13.103 1.00 88.06 98 GLY A C 1
ATOM 744 O O . GLY A 1 98 ? 4.694 -10.042 -12.776 1.00 88.06 98 GLY A O 1
ATOM 745 N N . SER A 1 99 ? 6.947 -10.050 -12.760 1.00 91.69 99 SER A N 1
ATOM 746 C CA . SER A 1 99 ? 7.126 -8.837 -11.965 1.00 91.69 99 SER A CA 1
ATOM 747 C C . SER A 1 99 ? 8.195 -7.921 -12.562 1.00 91.69 99 SER A C 1
ATOM 749 O O . SER A 1 99 ? 9.187 -8.387 -13.135 1.00 91.69 99 SER A O 1
ATOM 751 N N . LEU A 1 100 ? 8.012 -6.608 -12.432 1.00 93.81 100 LEU A N 1
ATOM 752 C CA . LEU A 1 100 ? 8.968 -5.588 -12.876 1.00 93.81 100 LEU A CA 1
ATOM 753 C C . LEU A 1 100 ? 9.316 -4.638 -11.726 1.00 93.81 100 LEU A C 1
ATOM 755 O O . LEU A 1 100 ? 8.430 -4.206 -10.999 1.00 93.81 100 LEU A O 1
ATOM 759 N N . THR A 1 101 ? 10.595 -4.271 -11.611 1.00 95.19 101 THR A N 1
ATOM 760 C CA . THR A 1 101 ? 11.073 -3.239 -10.677 1.00 95.19 101 THR A CA 1
ATOM 761 C C . THR A 1 101 ? 11.631 -2.086 -11.489 1.00 95.19 101 THR A C 1
ATOM 763 O O . THR A 1 101 ? 12.570 -2.295 -12.252 1.00 95.19 101 THR A O 1
ATOM 766 N N . ILE A 1 102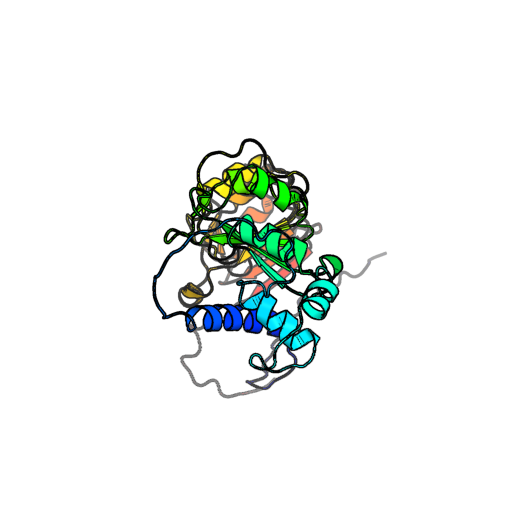 ? 11.032 -0.907 -11.348 1.00 95.94 102 ILE A N 1
ATOM 767 C CA . ILE A 1 102 ? 11.258 0.263 -12.195 1.00 95.94 102 ILE A CA 1
ATOM 768 C C . ILE A 1 102 ? 11.886 1.377 -11.355 1.00 95.94 102 ILE A C 1
ATOM 770 O O . ILE A 1 102 ? 11.286 1.834 -10.383 1.00 95.94 102 ILE A O 1
ATOM 774 N N . HIS A 1 103 ? 13.064 1.844 -11.751 1.00 95.19 103 HIS A N 1
ATOM 775 C CA . HIS A 1 103 ? 13.864 2.832 -11.023 1.00 95.19 103 HIS A CA 1
ATOM 776 C C . HIS A 1 103 ? 13.800 4.229 -11.646 1.00 95.19 103 HIS A C 1
ATOM 778 O O . HIS A 1 103 ? 14.066 5.219 -10.968 1.00 95.19 103 HIS A O 1
ATOM 784 N N . SER A 1 104 ? 13.462 4.321 -12.934 1.00 95.44 104 SER A N 1
ATOM 785 C CA . SER A 1 104 ? 13.442 5.581 -13.675 1.00 95.44 104 SER A CA 1
ATOM 786 C C . SER A 1 104 ? 12.411 5.581 -14.800 1.00 95.44 104 SER A C 1
ATOM 788 O O . SER A 1 104 ? 11.911 4.534 -15.230 1.00 95.44 104 SER A O 1
ATOM 790 N N . GLY A 1 105 ? 12.132 6.776 -15.322 1.00 93.88 105 GLY A N 1
ATOM 791 C CA . GLY A 1 105 ? 11.277 6.945 -16.492 1.00 93.88 105 GLY A CA 1
ATOM 792 C C . GLY A 1 105 ? 11.830 6.278 -17.755 1.00 93.88 105 GLY A C 1
ATOM 793 O O . GLY A 1 105 ? 11.086 5.625 -18.490 1.00 93.88 105 GLY A O 1
ATOM 794 N N . GLU A 1 106 ? 13.144 6.357 -17.971 1.00 93.00 106 GLU A N 1
ATOM 795 C CA . GLU A 1 106 ? 13.807 5.683 -19.091 1.00 93.00 106 GLU A CA 1
ATOM 796 C C . GLU A 1 106 ? 13.666 4.158 -19.001 1.00 93.00 106 GLU A C 1
ATOM 798 O O . GLU A 1 106 ? 13.384 3.500 -20.006 1.00 93.00 106 GLU A O 1
ATOM 803 N N . GLU A 1 107 ? 13.807 3.590 -17.799 1.00 94.25 107 GLU A N 1
ATOM 804 C CA . GLU A 1 107 ? 13.628 2.155 -17.578 1.00 94.25 107 GLU A CA 1
ATOM 805 C C . GLU A 1 107 ? 12.178 1.722 -17.825 1.00 94.25 107 GLU A C 1
ATOM 807 O O . GLU A 1 107 ? 11.950 0.713 -18.495 1.00 94.25 107 GLU A O 1
ATOM 812 N N . LEU A 1 108 ? 11.193 2.515 -17.385 1.00 94.94 108 LEU A N 1
ATOM 813 C CA . LEU A 1 108 ? 9.781 2.269 -17.689 1.00 94.94 108 LEU A CA 1
ATOM 814 C C . LEU A 1 108 ? 9.540 2.198 -19.202 1.00 94.94 108 LEU A C 1
ATOM 816 O O . LEU A 1 108 ? 8.905 1.262 -19.690 1.00 94.94 108 LEU A O 1
ATOM 820 N N . LEU A 1 109 ? 10.051 3.172 -19.958 1.00 92.88 109 LEU A N 1
ATOM 821 C CA . LEU A 1 109 ? 9.894 3.215 -21.413 1.00 92.88 109 LEU A CA 1
ATOM 822 C C . LEU A 1 109 ? 10.585 2.031 -22.099 1.00 92.88 109 LEU A C 1
ATOM 824 O O . LEU A 1 109 ? 10.034 1.464 -23.047 1.00 92.88 109 LEU A O 1
ATOM 828 N N . LEU A 1 110 ? 11.756 1.622 -21.604 1.00 93.31 110 LEU A N 1
ATOM 829 C CA . LEU A 1 110 ? 12.432 0.413 -22.066 1.00 93.31 110 LEU A CA 1
ATOM 830 C C . LEU A 1 110 ? 11.573 -0.825 -21.794 1.00 93.31 110 LEU A C 1
ATOM 832 O O . LEU A 1 110 ? 11.286 -1.577 -22.722 1.00 93.31 110 LEU A O 1
ATOM 836 N N . PHE A 1 111 ? 11.082 -1.028 -20.574 1.00 94.44 111 PHE A N 1
ATOM 837 C CA . PHE A 1 111 ? 10.245 -2.190 -20.270 1.00 94.44 111 PHE A CA 1
ATOM 838 C C . PHE A 1 111 ? 8.954 -2.212 -21.095 1.00 94.44 111 PHE A C 1
ATOM 840 O O . PHE A 1 111 ? 8.544 -3.268 -21.574 1.00 94.44 111 PHE A O 1
ATOM 847 N N . ARG A 1 112 ? 8.363 -1.045 -21.369 1.00 92.44 112 ARG A N 1
ATOM 848 C CA . ARG A 1 112 ? 7.231 -0.894 -22.299 1.00 92.44 112 ARG A CA 1
ATOM 849 C C . ARG A 1 112 ? 7.536 -1.275 -23.732 1.00 92.44 112 ARG A C 1
ATOM 851 O O . ARG A 1 112 ? 6.655 -1.770 -24.427 1.00 92.44 112 ARG A O 1
ATOM 858 N N . ALA A 1 113 ? 8.760 -1.055 -24.180 1.00 93.25 113 ALA A N 1
ATOM 859 C CA . ALA A 1 113 ? 9.154 -1.428 -25.524 1.00 93.25 113 ALA A CA 1
ATOM 860 C C . ALA A 1 113 ? 9.403 -2.937 -25.668 1.00 93.25 113 ALA A C 1
ATOM 862 O O . ALA A 1 113 ? 9.258 -3.452 -26.774 1.00 93.25 113 ALA A O 1
ATOM 863 N N . TRP A 1 114 ? 9.810 -3.627 -24.599 1.00 95.19 114 TRP A N 1
ATOM 864 C CA . TRP A 1 114 ? 10.380 -4.974 -24.689 1.00 95.19 114 TRP A CA 1
ATOM 865 C C . TRP A 1 114 ? 9.496 -6.093 -24.135 1.00 95.19 114 TRP A C 1
ATOM 867 O O . TRP A 1 114 ? 9.493 -7.177 -24.722 1.00 95.19 114 TRP A O 1
ATOM 877 N N . TYR A 1 115 ? 8.743 -5.848 -23.064 1.00 95.19 115 TYR A N 1
ATOM 878 C CA . TYR A 1 115 ? 7.917 -6.875 -22.426 1.00 95.19 115 TYR A CA 1
ATOM 879 C C . TYR A 1 115 ? 6.478 -6.881 -22.937 1.00 95.19 115 TYR A C 1
ATOM 881 O O . TYR A 1 115 ? 5.944 -5.852 -23.351 1.00 95.19 115 TYR A O 1
ATOM 889 N N . ASP A 1 116 ? 5.859 -8.055 -22.865 1.00 94.25 116 ASP A N 1
ATOM 890 C CA . ASP A 1 116 ? 4.417 -8.230 -22.955 1.00 94.25 116 ASP A CA 1
ATOM 891 C C . ASP A 1 116 ? 3.779 -7.854 -21.608 1.00 94.25 116 ASP A C 1
ATOM 893 O O . ASP A 1 116 ? 3.903 -8.573 -20.612 1.00 94.25 116 ASP A O 1
ATOM 897 N N . TRP A 1 117 ? 3.107 -6.705 -21.572 1.00 91.19 117 TRP A N 1
ATOM 898 C CA . TRP A 1 117 ? 2.514 -6.156 -20.351 1.00 91.19 117 TRP A CA 1
ATOM 899 C C . TRP A 1 117 ? 1.296 -6.930 -19.861 1.00 91.19 117 TRP A C 1
ATOM 901 O O . TRP A 1 117 ? 0.978 -6.834 -18.680 1.00 91.19 117 TRP A O 1
ATOM 911 N N . ASP A 1 118 ? 0.679 -7.758 -20.707 1.00 90.88 118 ASP A N 1
ATOM 912 C CA . ASP A 1 118 ? -0.397 -8.651 -20.271 1.00 90.88 118 ASP A CA 1
ATOM 913 C C . ASP A 1 118 ? 0.136 -9.772 -19.355 1.00 90.88 118 ASP A C 1
ATOM 915 O O . ASP A 1 118 ? -0.633 -10.428 -18.650 1.00 90.88 118 ASP A O 1
ATOM 919 N N . THR A 1 119 ? 1.458 -9.992 -19.339 1.00 90.50 119 THR A N 1
ATOM 920 C CA . THR A 1 119 ? 2.114 -10.985 -18.472 1.00 90.50 119 THR A CA 1
ATOM 921 C C . THR A 1 119 ? 2.556 -10.429 -17.118 1.00 90.50 119 THR A C 1
ATOM 923 O O . THR A 1 119 ? 2.827 -11.212 -16.204 1.00 90.50 119 THR A O 1
ATOM 926 N N . VAL A 1 120 ? 2.585 -9.099 -16.972 1.00 89.69 120 VAL A N 1
ATOM 927 C CA . VAL A 1 120 ? 3.036 -8.404 -15.760 1.00 89.69 120 VAL A CA 1
ATOM 928 C C . VAL A 1 120 ? 1.881 -8.314 -14.774 1.00 89.69 120 VAL A C 1
ATOM 930 O O . VAL A 1 120 ? 0.921 -7.581 -14.992 1.00 89.69 120 VAL A O 1
ATOM 933 N N . TRP A 1 121 ? 1.978 -9.045 -13.666 1.00 83.75 121 TRP A N 1
ATOM 934 C CA . TRP A 1 121 ? 0.958 -9.040 -12.612 1.00 83.75 121 TRP A CA 1
ATOM 935 C C . TRP A 1 121 ? 1.402 -8.300 -11.344 1.00 83.75 121 TRP A C 1
ATOM 937 O O . TRP A 1 121 ? 0.563 -7.995 -10.499 1.00 83.75 121 TRP A O 1
ATOM 947 N N . GLU A 1 122 ? 2.691 -7.968 -11.223 1.00 88.38 122 GLU A N 1
ATOM 948 C CA . GLU A 1 122 ? 3.239 -7.160 -10.130 1.00 88.38 122 GLU A CA 1
ATOM 949 C C . GLU A 1 122 ? 4.213 -6.102 -10.664 1.00 88.38 122 GLU A C 1
ATOM 951 O O . GLU A 1 122 ? 5.029 -6.353 -11.555 1.00 88.38 122 GLU A O 1
ATOM 956 N N . SER A 1 123 ? 4.136 -4.886 -10.129 1.00 94.44 123 SER A N 1
ATOM 957 C C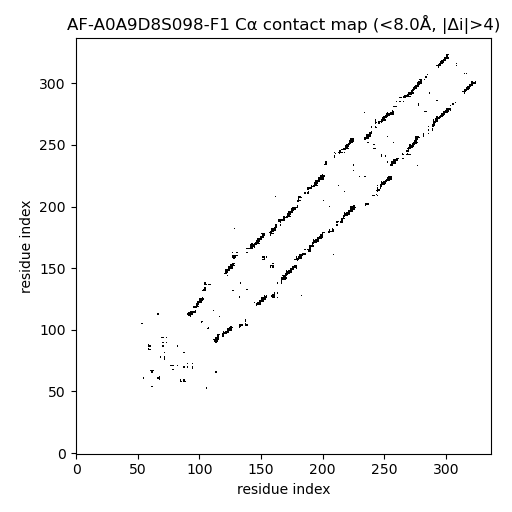A . SER A 1 123 ? 5.052 -3.798 -10.476 1.00 94.44 123 SER A CA 1
ATOM 958 C C . SER A 1 123 ? 5.514 -3.075 -9.223 1.00 94.44 123 SER A C 1
ATOM 960 O O . SER A 1 123 ? 4.690 -2.583 -8.454 1.00 94.44 123 SER A O 1
ATOM 962 N N . THR A 1 124 ? 6.827 -2.959 -9.064 1.00 96.31 124 THR A N 1
ATOM 963 C CA . THR A 1 124 ? 7.476 -2.142 -8.041 1.00 96.31 124 THR A CA 1
ATOM 964 C C . THR A 1 124 ? 8.046 -0.895 -8.692 1.00 96.31 124 THR A C 1
ATOM 966 O O . THR A 1 124 ? 8.793 -0.987 -9.666 1.00 96.31 124 THR A O 1
ATOM 969 N N . VAL A 1 125 ? 7.724 0.276 -8.155 1.00 97.38 125 VAL A N 1
ATOM 970 C CA . VAL A 1 125 ? 8.291 1.552 -8.592 1.00 97.38 125 VAL A CA 1
ATOM 971 C C . VAL A 1 125 ? 9.126 2.130 -7.464 1.00 97.38 125 VAL A C 1
ATOM 973 O O . VAL A 1 125 ? 8.646 2.299 -6.342 1.00 97.38 125 VAL A O 1
ATOM 976 N N . ILE A 1 126 ? 10.381 2.437 -7.773 1.00 96.00 126 ILE A N 1
ATOM 977 C CA . ILE A 1 126 ? 11.321 3.017 -6.826 1.00 96.00 126 ILE A CA 1
ATOM 978 C C . ILE A 1 126 ? 11.401 4.522 -7.070 1.00 96.00 126 ILE A C 1
ATOM 980 O O . ILE A 1 126 ? 11.715 4.979 -8.170 1.00 96.00 126 ILE A O 1
ATOM 984 N N . PHE A 1 127 ? 11.118 5.301 -6.028 1.00 96.06 127 PHE A N 1
ATOM 985 C CA . PHE A 1 127 ? 11.187 6.758 -6.072 1.00 96.06 127 PHE A CA 1
ATOM 986 C C . PHE A 1 127 ? 12.299 7.293 -5.170 1.00 96.06 127 PHE A C 1
ATOM 988 O O . PHE A 1 127 ? 12.537 6.793 -4.071 1.00 96.06 127 PHE A O 1
ATOM 995 N N . SER A 1 128 ? 12.943 8.373 -5.607 1.00 92.25 128 SER A N 1
ATOM 996 C CA . SER A 1 128 ? 13.728 9.241 -4.729 1.00 92.25 128 SER A CA 1
ATOM 997 C C . SER A 1 128 ? 12.844 10.289 -4.043 1.00 92.25 128 SER A C 1
ATOM 999 O O . SER A 1 128 ? 11.707 10.559 -4.450 1.00 92.25 128 SER A O 1
ATOM 1001 N N . GLU A 1 129 ? 13.373 10.942 -3.006 1.00 92.69 129 GLU A N 1
ATOM 1002 C CA . GLU A 1 129 ? 12.678 12.031 -2.306 1.00 92.69 129 GLU A CA 1
ATOM 1003 C C . GLU A 1 129 ? 12.318 13.207 -3.246 1.00 92.69 129 GLU A C 1
ATOM 1005 O O . GLU A 1 129 ? 11.302 13.878 -3.042 1.00 92.69 129 GLU A O 1
ATOM 1010 N N . ASN A 1 130 ? 13.106 13.430 -4.306 1.00 91.94 130 ASN A N 1
ATOM 1011 C CA . ASN A 1 130 ? 12.968 14.571 -5.220 1.00 91.94 130 ASN A CA 1
ATOM 1012 C C . ASN A 1 130 ? 12.414 14.213 -6.612 1.00 91.94 130 ASN A C 1
ATOM 1014 O O . ASN A 1 130 ? 11.929 15.112 -7.315 1.00 91.94 130 ASN A O 1
ATOM 1018 N N . LEU A 1 131 ? 12.397 12.922 -6.967 1.00 93.31 131 LEU A N 1
ATOM 1019 C CA . LEU A 1 131 ? 12.105 12.399 -8.307 1.00 93.31 131 LEU A CA 1
ATOM 1020 C C . LEU A 1 131 ? 13.142 12.824 -9.360 1.00 93.31 131 LEU A C 1
ATOM 1022 O O . LEU A 1 131 ? 12.770 13.283 -10.435 1.00 93.31 131 LEU A O 1
ATOM 1026 N N . GLU A 1 132 ? 14.433 12.731 -9.041 1.00 93.06 132 GLU A N 1
ATOM 1027 C CA . GLU A 1 132 ? 15.518 13.125 -9.959 1.00 93.06 132 GLU A CA 1
ATOM 1028 C C . GLU A 1 132 ? 15.583 12.233 -11.209 1.00 93.06 132 GLU A C 1
ATOM 1030 O O . GLU A 1 132 ? 15.954 12.693 -12.285 1.00 93.06 132 GLU A O 1
ATOM 1035 N N . GLU A 1 133 ? 15.130 10.989 -11.084 1.00 93.94 133 GLU A N 1
ATOM 1036 C CA . GLU A 1 133 ? 15.143 9.949 -12.117 1.00 93.94 133 GLU A CA 1
ATOM 1037 C C . GLU A 1 133 ? 13.904 9.994 -13.030 1.00 93.94 133 GLU A C 1
ATOM 1039 O O . GLU A 1 133 ? 13.693 9.102 -13.858 1.00 93.94 133 GLU A O 1
ATOM 1044 N N . TRP A 1 134 ? 13.045 11.002 -12.844 1.00 95.50 134 TRP A N 1
ATOM 1045 C CA . TRP A 1 134 ? 11.717 11.045 -13.437 1.00 95.50 134 TRP A CA 1
ATOM 1046 C C . TRP A 1 134 ? 11.357 12.438 -13.959 1.00 95.50 134 TRP A C 1
ATOM 1048 O O . TRP A 1 134 ? 11.129 13.385 -13.199 1.00 95.50 134 TRP A O 1
ATOM 1058 N N . SER A 1 135 ? 11.189 12.556 -15.274 1.00 95.19 135 SER A N 1
ATOM 1059 C CA . SER A 1 135 ? 10.512 13.709 -15.866 1.00 95.19 135 SER A CA 1
ATOM 1060 C C . SER A 1 135 ? 9.002 13.665 -15.609 1.00 95.19 135 SER A C 1
ATOM 1062 O O . SER A 1 135 ? 8.408 12.637 -15.281 1.00 95.19 135 SER A O 1
ATOM 1064 N N . THR A 1 136 ? 8.334 14.807 -15.784 1.00 93.75 136 THR A N 1
ATOM 1065 C CA . THR A 1 136 ? 6.872 14.879 -15.621 1.00 93.75 136 THR A CA 1
ATOM 1066 C C . THR A 1 136 ? 6.140 14.054 -16.679 1.00 93.75 136 THR A C 1
ATOM 1068 O O . THR A 1 136 ? 5.084 13.488 -16.402 1.00 93.75 136 THR A O 1
ATOM 1071 N N . GLU A 1 137 ? 6.675 13.995 -17.895 1.00 94.12 137 GLU A N 1
ATOM 1072 C CA . GLU A 1 137 ? 6.153 13.192 -18.996 1.00 94.12 137 GLU A CA 1
ATOM 1073 C C . GLU A 1 137 ? 6.247 11.701 -18.674 1.00 94.12 137 GLU A C 1
ATOM 1075 O O . GLU A 1 137 ? 5.251 10.998 -18.809 1.00 94.12 137 GLU A O 1
ATOM 1080 N N . GLU A 1 138 ? 7.386 11.239 -18.162 1.00 95.00 138 GLU A N 1
ATOM 1081 C CA . GLU A 1 138 ? 7.574 9.838 -17.771 1.00 95.00 138 GLU A CA 1
ATOM 1082 C C . GLU A 1 138 ? 6.705 9.446 -16.577 1.00 95.00 138 GLU A C 1
ATOM 1084 O O . GLU A 1 138 ? 6.124 8.364 -16.570 1.00 95.00 138 GLU A O 1
ATOM 1089 N N . LEU A 1 139 ? 6.534 10.336 -15.596 1.00 95.50 139 LEU A N 1
ATOM 1090 C CA . LEU A 1 139 ? 5.620 10.078 -14.484 1.00 95.50 139 LEU A CA 1
ATOM 1091 C C . LEU A 1 139 ? 4.189 9.845 -14.978 1.00 95.50 139 LEU A C 1
ATOM 1093 O O . LEU A 1 139 ? 3.521 8.949 -14.480 1.00 95.50 139 LEU A O 1
ATOM 1097 N N . LYS A 1 140 ? 3.708 10.580 -15.991 1.00 94.94 140 LYS A N 1
ATOM 1098 C CA . LYS A 1 140 ? 2.359 10.353 -16.554 1.00 94.94 140 LYS A CA 1
ATOM 1099 C C . LYS A 1 140 ? 2.184 8.947 -17.125 1.00 94.94 140 LYS A C 1
ATOM 1101 O O . LYS A 1 140 ? 1.068 8.423 -17.088 1.00 94.94 140 LYS A O 1
ATOM 1106 N N . GLU A 1 141 ? 3.257 8.322 -17.600 1.00 94.44 141 GLU A N 1
ATOM 1107 C CA . GLU A 1 141 ? 3.213 6.955 -18.119 1.00 94.44 141 GLU A CA 1
ATOM 1108 C C . GLU A 1 141 ? 2.958 5.914 -17.019 1.00 94.44 141 GLU A C 1
ATOM 1110 O O . GLU A 1 141 ? 2.464 4.834 -17.331 1.00 94.44 141 GLU A O 1
ATOM 1115 N N . LEU A 1 142 ? 3.172 6.235 -15.735 1.00 95.62 142 LEU A N 1
ATOM 1116 C CA . LEU A 1 142 ? 2.835 5.348 -14.608 1.00 95.62 142 LEU A CA 1
ATOM 1117 C C . LEU A 1 142 ? 1.330 5.080 -14.468 1.00 95.62 142 LEU A C 1
ATOM 1119 O O . LEU A 1 142 ? 0.933 4.129 -13.800 1.00 95.62 142 LEU A O 1
ATOM 1123 N N . SER A 1 143 ? 0.483 5.869 -15.132 1.00 93.38 143 SER A N 1
ATOM 1124 C CA . SER A 1 143 ? -0.965 5.634 -15.166 1.00 93.38 143 SER A CA 1
ATOM 1125 C C . SER A 1 143 ? -1.357 4.302 -15.815 1.00 93.38 143 SER A C 1
ATOM 1127 O O . SER A 1 143 ? -2.478 3.843 -15.610 1.00 93.38 143 SER A O 1
ATOM 1129 N N . CYS A 1 144 ? -0.452 3.674 -16.577 1.00 89.69 144 CYS A N 1
ATOM 1130 C CA . CYS A 1 144 ? -0.673 2.346 -17.147 1.00 89.69 144 CYS A CA 1
ATOM 1131 C C . CYS A 1 144 ? -0.530 1.202 -16.133 1.00 89.69 144 CYS A C 1
ATOM 1133 O O . CYS A 1 144 ? -0.988 0.099 -16.417 1.00 89.69 144 CYS A O 1
ATOM 1135 N N . LEU A 1 145 ? 0.084 1.447 -14.969 1.00 93.00 145 LEU A N 1
ATOM 1136 C CA . LEU A 1 145 ? 0.224 0.437 -13.926 1.00 93.00 145 LEU A CA 1
ATOM 1137 C C . LEU A 1 145 ? -1.145 0.203 -13.279 1.00 93.00 145 LEU A C 1
ATOM 1139 O O . LEU A 1 145 ? -1.727 1.128 -12.708 1.00 93.00 145 LEU A O 1
ATOM 1143 N N . THR A 1 146 ? -1.664 -1.019 -13.396 1.00 90.44 146 THR A N 1
ATOM 1144 C CA . THR A 1 146 ? -2.978 -1.421 -12.867 1.00 90.44 146 THR A CA 1
ATOM 1145 C C . THR A 1 146 ? -2.833 -2.457 -11.755 1.00 90.44 146 THR A C 1
ATOM 1147 O O . THR A 1 146 ? -1.763 -3.032 -11.571 1.00 90.44 146 THR A O 1
ATOM 1150 N N . GLY A 1 147 ? -3.899 -2.683 -10.982 1.00 89.38 147 GLY A N 1
ATOM 1151 C CA . GLY A 1 147 ? -3.873 -3.631 -9.867 1.00 89.38 147 GLY A CA 1
ATOM 1152 C C . GLY A 1 147 ? -3.075 -3.111 -8.668 1.00 89.38 147 GLY A C 1
ATOM 1153 O O . GLY A 1 147 ? -3.275 -1.967 -8.245 1.00 89.38 147 GLY A O 1
ATOM 1154 N N . SER A 1 148 ? -2.213 -3.962 -8.101 1.00 92.12 148 SER A N 1
ATOM 1155 C CA . SER A 1 148 ? -1.364 -3.627 -6.951 1.00 92.12 148 SER A CA 1
ATOM 1156 C C . SER A 1 148 ? -0.004 -3.104 -7.406 1.00 92.12 148 SER A C 1
ATOM 1158 O O . SER A 1 148 ? 0.734 -3.807 -8.097 1.00 92.12 148 SER A O 1
ATOM 1160 N N . VAL A 1 149 ? 0.339 -1.883 -6.994 1.00 96.69 149 VAL A N 1
ATOM 1161 C CA . VAL A 1 149 ? 1.646 -1.272 -7.268 1.00 96.69 149 VAL A CA 1
ATOM 1162 C C . VAL A 1 149 ? 2.445 -1.161 -5.978 1.00 96.69 149 VAL A C 1
ATOM 1164 O O . VAL A 1 149 ? 2.023 -0.513 -5.017 1.00 96.69 149 VAL A O 1
ATOM 1167 N N . HIS A 1 150 ? 3.623 -1.774 -5.972 1.00 97.06 150 HIS A N 1
ATOM 1168 C CA . HIS A 1 150 ? 4.586 -1.683 -4.887 1.00 97.06 150 HIS A CA 1
ATOM 1169 C C . HIS A 1 150 ? 5.417 -0.409 -5.032 1.00 97.06 150 HIS A C 1
ATOM 1171 O O . HIS A 1 150 ? 5.786 -0.001 -6.133 1.00 97.06 150 HIS A O 1
ATOM 1177 N N . ILE A 1 151 ? 5.682 0.248 -3.912 1.00 97.12 151 ILE A N 1
ATOM 1178 C CA . ILE A 1 151 ? 6.374 1.525 -3.840 1.00 97.12 151 ILE A CA 1
ATOM 1179 C C . ILE A 1 151 ? 7.507 1.400 -2.834 1.00 97.12 151 ILE A C 1
ATOM 1181 O O . ILE A 1 151 ? 7.268 1.139 -1.651 1.00 97.12 151 ILE A O 1
ATOM 1185 N N . ASP A 1 152 ? 8.716 1.669 -3.313 1.00 95.25 152 ASP A N 1
ATOM 1186 C CA . ASP A 1 152 ? 9.927 1.697 -2.504 1.00 95.25 152 ASP A CA 1
ATOM 1187 C C . ASP A 1 152 ? 10.671 3.025 -2.646 1.00 95.25 152 ASP A C 1
ATOM 1189 O O . ASP A 1 152 ? 10.501 3.781 -3.608 1.00 95.25 152 ASP A O 1
ATOM 1193 N N . SER A 1 153 ? 11.511 3.311 -1.653 1.00 92.94 153 SER A N 1
ATOM 1194 C CA . SER A 1 153 ? 12.383 4.479 -1.630 1.00 92.94 153 SER A CA 1
ATOM 1195 C C . SER A 1 153 ? 13.822 4.066 -1.911 1.00 92.94 153 SER A C 1
ATOM 1197 O O . SER A 1 153 ? 14.363 3.211 -1.215 1.00 92.94 153 SER A O 1
ATOM 1199 N N . ILE A 1 154 ? 14.487 4.747 -2.846 1.00 89.06 154 ILE A N 1
ATOM 1200 C CA . ILE A 1 154 ? 15.951 4.632 -3.006 1.00 89.06 154 ILE A CA 1
ATOM 1201 C C . ILE A 1 154 ? 16.717 5.537 -2.029 1.00 89.06 154 ILE A C 1
ATOM 1203 O O . ILE A 1 154 ? 17.916 5.380 -1.829 1.00 89.06 154 ILE A O 1
ATOM 1207 N N . SER A 1 155 ? 16.039 6.510 -1.417 1.00 82.50 155 SER A N 1
ATOM 1208 C CA . SER A 1 155 ? 16.664 7.462 -0.498 1.00 82.50 155 SER A CA 1
ATOM 1209 C C . SER A 1 155 ? 16.977 6.822 0.858 1.00 82.50 155 SER A C 1
ATOM 1211 O O . SER A 1 155 ? 16.119 6.149 1.425 1.00 82.50 155 SER A O 1
ATOM 1213 N N . ASP A 1 156 ? 18.148 7.128 1.429 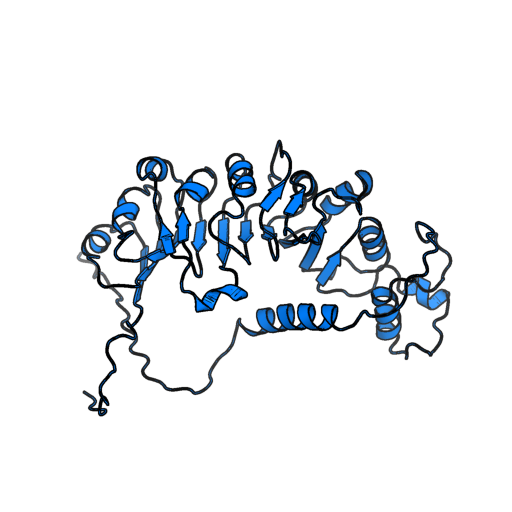1.00 79.75 156 ASP A N 1
ATOM 1214 C CA . ASP A 1 156 ? 18.618 6.613 2.734 1.00 79.75 156 ASP A CA 1
ATOM 1215 C C . ASP A 1 156 ? 17.634 6.856 3.894 1.00 79.75 156 ASP A C 1
ATOM 1217 O O . ASP A 1 156 ? 17.618 6.127 4.883 1.00 79.75 156 ASP A O 1
ATOM 1221 N N . GLY A 1 157 ? 16.800 7.897 3.792 1.00 82.31 157 GLY A N 1
ATOM 1222 C CA . GLY A 1 157 ? 15.759 8.208 4.774 1.00 82.31 157 GLY A CA 1
ATOM 1223 C C . GLY A 1 157 ? 14.446 7.443 4.583 1.00 82.31 157 GLY A C 1
ATOM 1224 O O . GLY A 1 157 ? 13.526 7.641 5.377 1.00 82.31 157 GLY A O 1
ATOM 1225 N N . GLY A 1 158 ? 14.319 6.631 3.531 1.00 91.06 158 GLY A N 1
ATOM 1226 C CA . GLY A 1 158 ? 13.092 5.924 3.164 1.00 91.06 158 GLY A CA 1
ATOM 1227 C C . GLY A 1 158 ? 11.949 6.850 2.738 1.00 91.06 158 GLY A C 1
ATOM 1228 O O . GLY A 1 158 ? 10.789 6.508 2.918 1.00 91.06 158 GLY A O 1
ATOM 1229 N N . ARG A 1 159 ? 12.227 8.068 2.267 1.00 93.81 159 ARG A N 1
ATOM 1230 C CA . ARG A 1 159 ? 11.192 9.067 1.963 1.00 93.81 159 ARG A CA 1
ATOM 1231 C C . ARG A 1 159 ? 10.972 9.207 0.469 1.00 93.81 159 ARG A C 1
ATOM 1233 O O . ARG A 1 159 ? 11.929 9.348 -0.280 1.00 93.81 159 ARG A O 1
ATOM 1240 N N . ILE A 1 160 ? 9.706 9.300 0.068 1.00 94.88 160 ILE A N 1
ATOM 1241 C CA . ILE A 1 160 ? 9.327 9.534 -1.332 1.00 94.88 160 ILE A CA 1
ATOM 1242 C C . ILE A 1 160 ? 8.561 10.846 -1.501 1.00 94.88 160 ILE A C 1
ATOM 1244 O O . ILE A 1 160 ? 7.876 11.316 -0.589 1.00 94.88 160 ILE A O 1
ATOM 1248 N N . ALA A 1 161 ? 8.610 11.434 -2.693 1.00 94.75 161 ALA A N 1
ATOM 1249 C CA . ALA A 1 161 ? 7.807 12.611 -2.999 1.00 94.75 161 ALA A CA 1
ATOM 1250 C C . ALA A 1 161 ? 6.306 12.265 -3.047 1.00 94.75 161 ALA A C 1
ATOM 1252 O O . ALA A 1 161 ? 5.876 11.453 -3.861 1.00 94.75 161 ALA A O 1
ATOM 1253 N N . ALA A 1 162 ? 5.467 12.956 -2.270 1.00 94.81 162 ALA A N 1
ATOM 1254 C CA . ALA A 1 162 ? 4.018 12.743 -2.272 1.00 94.81 162 ALA A CA 1
ATOM 1255 C C . ALA A 1 162 ? 3.403 12.947 -3.669 1.00 94.81 162 ALA A C 1
ATOM 1257 O O . ALA A 1 162 ? 2.479 12.230 -4.046 1.00 94.81 162 ALA A O 1
ATOM 1258 N N . LYS A 1 163 ? 3.954 13.880 -4.467 1.00 94.44 163 LYS A N 1
ATOM 1259 C CA . LYS A 1 163 ? 3.547 14.125 -5.864 1.00 94.44 163 LYS A CA 1
ATOM 1260 C C . LYS A 1 163 ? 3.672 12.885 -6.760 1.00 94.44 163 LYS A C 1
ATOM 1262 O O . LYS A 1 163 ? 2.962 12.815 -7.749 1.00 94.44 163 LYS A O 1
ATOM 1267 N N . ALA A 1 164 ? 4.532 11.916 -6.440 1.00 94.44 164 ALA A N 1
ATOM 1268 C CA . ALA A 1 164 ? 4.657 10.681 -7.218 1.00 94.44 164 ALA A CA 1
ATOM 1269 C C . ALA A 1 164 ? 3.331 9.905 -7.243 1.00 94.44 164 ALA A C 1
ATOM 1271 O O . ALA A 1 164 ? 2.904 9.403 -8.280 1.00 94.44 164 ALA A O 1
ATOM 1272 N N . LEU A 1 165 ? 2.614 9.922 -6.115 1.00 95.69 165 LEU A N 1
ATOM 1273 C CA . LEU A 1 165 ? 1.348 9.219 -5.953 1.00 95.69 165 LEU A CA 1
ATOM 1274 C C . LEU A 1 165 ? 0.261 9.745 -6.900 1.00 95.69 165 LEU A C 1
ATOM 1276 O O . LEU A 1 165 ? -0.610 8.972 -7.274 1.00 95.69 165 LEU A O 1
ATOM 1280 N N . THR A 1 166 ? 0.306 11.010 -7.357 1.00 94.06 166 THR A N 1
ATOM 1281 C CA . THR A 1 166 ? -0.717 11.528 -8.297 1.00 94.06 166 THR A CA 1
ATOM 1282 C C . THR A 1 166 ? -0.716 10.826 -9.645 1.00 94.06 166 THR A C 1
ATOM 1284 O O . THR A 1 166 ? -1.682 10.958 -10.389 1.00 94.06 166 THR A O 1
ATOM 1287 N N . TYR A 1 167 ? 0.375 10.142 -9.982 1.00 95.25 167 TYR A N 1
ATOM 1288 C CA . TYR A 1 167 ? 0.561 9.521 -11.285 1.00 95.25 167 TYR A CA 1
ATOM 1289 C C . TYR A 1 167 ? 0.150 8.047 -11.324 1.00 95.25 167 TYR A C 1
ATOM 1291 O O . TYR A 1 167 ? -0.054 7.500 -12.403 1.00 95.25 167 TYR A O 1
ATOM 1299 N N . LEU A 1 168 ? -0.064 7.426 -10.161 1.00 95.75 168 LEU A N 1
ATOM 1300 C CA . LEU A 1 168 ? -0.521 6.041 -10.022 1.00 95.75 168 LEU A CA 1
ATOM 1301 C C . LEU A 1 168 ? -2.051 5.950 -10.138 1.00 95.75 168 LEU A C 1
ATOM 1303 O O . LEU A 1 168 ? -2.735 5.403 -9.278 1.00 95.75 168 LEU A O 1
ATOM 1307 N N . THR A 1 169 ? -2.618 6.552 -11.185 1.00 94.62 169 THR A N 1
ATOM 1308 C CA . THR A 1 169 ? -4.076 6.644 -11.366 1.00 94.62 169 THR A CA 1
ATOM 1309 C C . THR A 1 169 ? -4.711 5.357 -11.883 1.00 94.62 169 THR A C 1
ATOM 1311 O O . THR A 1 169 ? -5.918 5.187 -11.713 1.00 94.62 169 THR A O 1
ATOM 1314 N N . GLY A 1 170 ? -3.932 4.465 -12.497 1.00 93.81 170 GLY A N 1
ATOM 1315 C CA . GLY A 1 170 ? -4.381 3.133 -12.909 1.00 93.81 170 GLY A CA 1
ATOM 1316 C C . GLY A 1 170 ? -4.436 2.118 -11.765 1.00 93.81 170 GLY A C 1
ATOM 1317 O O . GLY A 1 170 ? -5.142 1.119 -11.882 1.00 93.81 170 GLY A O 1
ATOM 1318 N N . ALA A 1 171 ? -3.734 2.380 -10.658 1.00 95.31 171 ALA A N 1
ATOM 1319 C CA . ALA A 1 171 ? -3.617 1.450 -9.544 1.00 95.31 171 ALA A CA 1
ATOM 1320 C C . ALA A 1 171 ? -4.913 1.370 -8.722 1.00 95.31 171 ALA A C 1
ATOM 1322 O O . ALA A 1 171 ? -5.568 2.379 -8.443 1.00 95.31 171 ALA A O 1
ATOM 1323 N N . GLU A 1 172 ? -5.239 0.156 -8.288 1.00 95.56 172 GLU A N 1
ATOM 1324 C CA . GLU A 1 172 ? -6.352 -0.139 -7.379 1.00 95.56 172 GLU A CA 1
ATOM 1325 C C . GLU A 1 172 ? -5.858 -0.327 -5.940 1.00 95.56 172 GLU A C 1
ATOM 1327 O O . GLU A 1 172 ? -6.582 -0.033 -4.984 1.00 95.56 172 GLU A O 1
ATOM 1332 N N . ALA A 1 173 ? -4.605 -0.758 -5.782 1.00 96.88 173 ALA A N 1
ATOM 1333 C CA . ALA A 1 173 ? -3.948 -0.914 -4.496 1.00 96.88 173 ALA A CA 1
ATOM 1334 C C . ALA A 1 173 ? -2.511 -0.386 -4.536 1.00 96.88 173 ALA A C 1
ATOM 1336 O O . ALA A 1 173 ? -1.827 -0.497 -5.555 1.00 96.88 173 ALA A O 1
ATOM 1337 N N . LEU A 1 174 ? -2.054 0.180 -3.419 1.00 97.56 174 LEU A N 1
ATOM 1338 C CA . LEU A 1 174 ? -0.664 0.603 -3.239 1.00 97.56 174 LEU A CA 1
ATOM 1339 C C . LEU A 1 174 ? -0.027 -0.146 -2.072 1.00 97.56 174 LEU A C 1
ATOM 1341 O O . LEU A 1 174 ? -0.622 -0.245 -1.001 1.00 97.56 174 LEU A O 1
ATOM 1345 N N . CYS A 1 175 ? 1.202 -0.612 -2.248 1.00 97.00 175 CYS A N 1
ATOM 1346 C CA . CYS A 1 175 ? 1.954 -1.301 -1.208 1.00 97.00 175 CYS A CA 1
ATOM 1347 C C . CYS A 1 175 ? 3.268 -0.570 -0.923 1.00 97.00 175 CYS A C 1
ATOM 1349 O O . CYS A 1 175 ? 4.143 -0.511 -1.776 1.00 97.00 175 CYS A O 1
ATOM 1351 N N . PHE A 1 176 ? 3.420 -0.012 0.274 1.00 95.75 176 PHE A N 1
ATOM 1352 C CA . PHE A 1 176 ? 4.639 0.662 0.714 1.00 95.75 176 PHE A CA 1
ATOM 1353 C C . PHE A 1 176 ? 5.583 -0.349 1.369 1.00 95.75 176 PHE A C 1
ATOM 1355 O O . PHE A 1 176 ? 5.261 -0.898 2.426 1.00 95.75 176 PHE A O 1
ATOM 1362 N N . GLY A 1 177 ? 6.734 -0.591 0.739 1.00 88.56 177 GLY A N 1
ATOM 1363 C CA . GLY A 1 177 ? 7.769 -1.511 1.213 1.00 88.56 177 GLY A CA 1
ATOM 1364 C C . GLY A 1 177 ? 8.745 -0.851 2.190 1.00 88.56 177 GLY A C 1
ATOM 1365 O O . GLY A 1 177 ? 8.392 -0.588 3.343 1.00 88.56 177 GLY A O 1
ATOM 1366 N N . ASP A 1 178 ? 9.976 -0.575 1.750 1.00 84.06 178 ASP A N 1
ATOM 1367 C CA . ASP A 1 178 ? 11.030 0.085 2.552 1.00 84.06 178 ASP A CA 1
ATOM 1368 C C . ASP A 1 178 ? 10.891 1.617 2.480 1.00 84.06 178 ASP A C 1
ATOM 1370 O O . ASP A 1 178 ? 11.787 2.360 2.079 1.00 84.06 178 ASP A O 1
ATOM 1374 N N . THR A 1 179 ? 9.698 2.097 2.831 1.00 90.19 179 THR A N 1
ATOM 1375 C CA . THR A 1 179 ? 9.377 3.524 2.941 1.00 90.19 179 THR A CA 1
ATOM 1376 C C . THR A 1 179 ? 9.145 3.880 4.415 1.00 90.19 179 THR A C 1
ATOM 1378 O O . THR A 1 179 ? 8.762 3.046 5.233 1.00 90.19 179 THR A O 1
ATOM 1381 N N . THR A 1 180 ? 9.393 5.130 4.790 1.00 91.44 180 THR A N 1
ATOM 1382 C CA . THR A 1 180 ? 9.178 5.662 6.140 1.00 91.44 180 THR A CA 1
ATOM 1383 C C . THR A 1 180 ? 8.104 6.740 6.157 1.00 91.44 180 THR A C 1
ATOM 1385 O O . THR A 1 180 ? 7.333 6.811 7.106 1.00 91.44 180 THR A O 1
ATOM 1388 N N . ASP A 1 181 ? 8.024 7.599 5.139 1.00 93.44 181 ASP A N 1
ATOM 1389 C CA . ASP A 1 181 ? 6.938 8.569 4.961 1.00 93.44 181 ASP A CA 1
ATOM 1390 C C . ASP A 1 181 ? 6.993 9.179 3.549 1.00 93.44 181 ASP A C 1
ATOM 1392 O O . ASP A 1 181 ? 7.879 8.893 2.743 1.00 93.44 181 ASP A O 1
ATOM 1396 N N . VAL A 1 182 ? 6.068 10.095 3.276 1.00 94.06 182 VAL A N 1
ATOM 1397 C CA . VAL A 1 182 ? 6.055 10.929 2.073 1.00 94.06 182 VAL A CA 1
ATOM 1398 C C . VAL A 1 182 ? 6.467 12.373 2.375 1.00 94.06 182 VAL A C 1
ATOM 1400 O O . VAL A 1 182 ? 6.301 12.883 3.488 1.00 94.06 182 VAL A O 1
ATOM 1403 N N . VAL A 1 183 ? 6.992 13.085 1.379 1.00 92.38 183 VAL A N 1
ATOM 1404 C CA . VAL A 1 183 ? 7.398 14.494 1.501 1.00 92.38 183 VAL A CA 1
ATOM 1405 C C . VAL A 1 183 ? 6.695 15.407 0.511 1.00 92.38 183 VAL A C 1
ATOM 1407 O O . VAL A 1 183 ? 6.222 14.989 -0.540 1.00 92.38 183 VAL A O 1
ATOM 1410 N N . GLY A 1 184 ? 6.640 16.694 0.847 1.00 88.88 184 GLY A N 1
ATOM 1411 C CA . GLY A 1 184 ? 5.896 17.676 0.068 1.00 88.88 184 GLY A CA 1
ATOM 1412 C C . GLY A 1 184 ? 4.394 17.605 0.331 1.00 88.88 184 GLY A C 1
ATOM 1413 O O . GLY A 1 184 ? 3.944 17.108 1.365 1.00 88.88 184 GLY A O 1
ATOM 1414 N N . THR A 1 185 ? 3.618 18.169 -0.588 1.00 84.88 185 THR A N 1
ATOM 1415 C CA . THR A 1 185 ? 2.162 18.257 -0.485 1.00 84.88 185 THR A CA 1
ATOM 1416 C C . THR A 1 185 ? 1.501 17.472 -1.607 1.00 84.88 185 THR A C 1
ATOM 1418 O O . THR A 1 185 ? 1.966 17.474 -2.746 1.00 84.88 185 THR A O 1
ATOM 1421 N N . LEU A 1 186 ? 0.385 16.824 -1.277 1.00 88.06 186 LEU A N 1
ATOM 1422 C CA . LEU A 1 186 ? -0.513 16.213 -2.244 1.00 88.06 186 LEU A CA 1
ATOM 1423 C C . LEU A 1 186 ? -1.864 16.905 -2.148 1.00 88.06 186 LEU A C 1
ATOM 1425 O O . LEU A 1 186 ? -2.422 16.997 -1.058 1.00 88.06 186 LEU A O 1
ATOM 1429 N N . GLN A 1 187 ? -2.380 17.412 -3.268 1.00 78.50 187 GLN A N 1
ATOM 1430 C CA . GLN A 1 187 ? -3.713 18.022 -3.277 1.00 78.50 187 GLN A CA 1
ATOM 1431 C C . GLN A 1 187 ? -4.820 16.971 -3.303 1.00 78.50 187 GLN A C 1
ATOM 1433 O O . GLN A 1 187 ? -5.838 17.144 -2.640 1.00 78.50 187 GLN A O 1
ATOM 1438 N N . LEU A 1 188 ? -4.624 15.894 -4.067 1.00 86.31 188 LEU A N 1
ATOM 1439 C CA . LEU A 1 188 ? -5.610 14.837 -4.222 1.00 86.31 188 LEU A CA 1
ATOM 1440 C C . LEU A 1 188 ? -4.912 13.485 -4.337 1.00 86.31 188 LEU A C 1
ATOM 1442 O O . LEU A 1 188 ? -4.026 13.306 -5.171 1.00 86.31 188 LEU A O 1
ATOM 1446 N N . PHE A 1 189 ? -5.334 12.541 -3.502 1.00 93.69 189 PHE A N 1
ATOM 1447 C CA . PHE A 1 189 ? -4.929 11.146 -3.609 1.00 93.69 189 PHE A CA 1
ATOM 1448 C C . PHE A 1 189 ? -5.706 10.455 -4.749 1.00 93.69 189 PHE A C 1
ATOM 1450 O O . PHE A 1 189 ? -6.887 10.786 -4.946 1.00 93.69 189 PHE A O 1
ATOM 1457 N N . PRO A 1 190 ? -5.097 9.521 -5.508 1.00 94.00 190 PRO A N 1
ATOM 1458 C CA . PRO A 1 190 ? -5.785 8.812 -6.586 1.00 94.00 190 PRO A CA 1
ATOM 1459 C C . PRO A 1 190 ? -7.090 8.166 -6.117 1.00 94.00 190 PRO A C 1
ATOM 1461 O O . PRO A 1 190 ? -7.128 7.446 -5.125 1.00 94.00 190 PRO A O 1
ATOM 1464 N N . GLN A 1 191 ? -8.181 8.432 -6.834 1.00 93.44 191 GLN A N 1
ATOM 1465 C CA . GLN A 1 191 ? -9.524 8.004 -6.418 1.00 93.44 191 GLN A CA 1
ATOM 1466 C C . GLN A 1 191 ? -9.786 6.508 -6.657 1.00 93.44 191 GLN A C 1
ATOM 1468 O O . GLN A 1 191 ? -10.679 5.936 -6.022 1.00 93.44 191 GLN A O 1
ATOM 1473 N N . ASN A 1 192 ? -9.021 5.896 -7.567 1.00 94.56 192 ASN A N 1
ATOM 1474 C CA . ASN A 1 192 ? -9.111 4.477 -7.913 1.00 94.56 192 ASN A CA 1
ATOM 1475 C C . ASN A 1 192 ? -8.463 3.576 -6.857 1.00 94.56 192 ASN A C 1
ATOM 1477 O O . ASN A 1 192 ? -8.892 2.439 -6.709 1.00 94.56 192 ASN A O 1
ATOM 1481 N N . VAL A 1 193 ? -7.513 4.096 -6.076 1.00 96.94 193 VAL A N 1
ATOM 1482 C CA . VAL A 1 193 ? -6.847 3.328 -5.022 1.00 96.94 193 VAL A CA 1
ATOM 1483 C C . VAL A 1 193 ? -7.817 3.108 -3.860 1.00 96.94 193 VAL A C 1
ATOM 1485 O O . VAL A 1 193 ? -8.249 4.064 -3.208 1.00 96.94 193 VAL A O 1
ATOM 1488 N N . LYS A 1 194 ? -8.172 1.843 -3.619 1.00 97.69 194 LYS A N 1
ATOM 1489 C CA . LYS A 1 194 ? -9.094 1.398 -2.562 1.00 97.69 194 LYS A CA 1
ATOM 1490 C C . LYS A 1 194 ? -8.405 0.656 -1.430 1.00 97.69 194 LYS A C 1
ATOM 1492 O O . LYS A 1 194 ? -8.916 0.719 -0.315 1.00 97.69 194 LYS A O 1
ATOM 1497 N N . SER A 1 195 ? -7.264 0.023 -1.689 1.00 98.19 195 SER A N 1
ATOM 1498 C CA . SER A 1 195 ? -6.475 -0.665 -0.664 1.00 98.19 195 SER A CA 1
ATOM 1499 C C . SER A 1 195 ? -5.067 -0.084 -0.565 1.00 98.19 195 SER A C 1
ATOM 1501 O O . SER A 1 195 ? -4.476 0.354 -1.557 1.00 98.19 195 SER A O 1
ATOM 1503 N N . LEU A 1 196 ? -4.541 -0.037 0.655 1.00 98.12 196 LEU A N 1
ATOM 1504 C CA . LEU A 1 196 ? -3.179 0.378 0.935 1.00 98.12 196 LEU A CA 1
ATOM 1505 C C . LEU A 1 196 ? -2.555 -0.580 1.940 1.00 98.12 196 LEU A C 1
ATOM 1507 O O . LEU A 1 196 ? -3.113 -0.824 3.005 1.00 98.12 196 LEU A O 1
ATOM 1511 N N . THR A 1 197 ? -1.367 -1.077 1.618 1.00 97.50 197 THR A N 1
ATOM 1512 C CA . THR A 1 197 ? -0.567 -1.919 2.508 1.00 97.50 197 THR A CA 1
ATOM 1513 C C . THR A 1 197 ? 0.712 -1.196 2.909 1.00 97.50 197 THR A C 1
ATOM 1515 O O . THR A 1 197 ? 1.368 -0.580 2.074 1.00 97.50 197 THR A O 1
ATOM 1518 N N . ILE A 1 198 ? 1.078 -1.268 4.187 1.00 95.69 198 ILE A N 1
ATOM 1519 C CA . ILE A 1 198 ? 2.362 -0.805 4.720 1.00 95.69 198 ILE A CA 1
ATOM 1520 C C . ILE A 1 198 ? 3.104 -2.027 5.254 1.00 95.69 198 ILE A C 1
ATOM 1522 O O . ILE A 1 198 ? 2.651 -2.629 6.223 1.00 95.69 198 ILE A O 1
ATOM 1526 N N . LEU A 1 199 ? 4.231 -2.389 4.638 1.00 90.81 199 LEU A N 1
ATOM 1527 C CA . LEU A 1 199 ? 4.992 -3.594 4.993 1.00 90.81 199 LEU A CA 1
ATOM 1528 C C . LEU A 1 199 ? 6.033 -3.370 6.099 1.00 90.81 199 LEU A C 1
ATOM 1530 O O . LEU A 1 199 ? 6.441 -4.327 6.752 1.00 90.81 199 LEU A O 1
ATOM 1534 N N . SER A 1 200 ? 6.459 -2.122 6.309 1.00 87.00 200 SER A N 1
ATOM 1535 C CA . SER A 1 200 ? 7.537 -1.775 7.249 1.00 87.00 200 SER A CA 1
ATOM 1536 C C . SER A 1 200 ? 7.123 -0.650 8.199 1.00 87.00 200 SER A C 1
ATOM 1538 O O . SER A 1 200 ? 7.781 0.389 8.300 1.00 87.00 200 SER A O 1
ATOM 1540 N N . TYR A 1 201 ? 5.984 -0.805 8.877 1.00 89.94 201 TYR A N 1
ATOM 1541 C CA . TYR A 1 201 ? 5.490 0.223 9.790 1.00 89.94 201 TYR A CA 1
ATOM 1542 C C . TYR A 1 201 ? 6.355 0.340 11.051 1.00 89.94 201 TYR A C 1
ATOM 1544 O O . TYR A 1 201 ? 6.773 -0.654 11.649 1.00 89.94 201 TYR A O 1
ATOM 1552 N N . GLN A 1 202 ? 6.569 1.588 11.476 1.00 87.38 202 GLN A N 1
ATOM 1553 C CA . GLN A 1 202 ? 7.157 1.952 12.762 1.00 87.38 202 GLN A CA 1
ATOM 1554 C C . GLN A 1 202 ? 6.348 3.084 13.401 1.00 87.38 202 GLN A C 1
ATOM 1556 O O . GLN A 1 202 ? 5.898 3.988 12.688 1.00 87.38 202 GLN A O 1
ATOM 1561 N N . PRO A 1 203 ? 6.201 3.114 14.736 1.00 84.94 203 PRO A N 1
ATOM 1562 C CA . PRO A 1 203 ? 5.556 4.231 15.413 1.00 84.94 203 PRO A CA 1
ATOM 1563 C C . PRO A 1 203 ? 6.229 5.569 15.073 1.00 84.94 203 PRO A C 1
ATOM 1565 O O . PRO A 1 203 ? 7.424 5.753 15.291 1.00 84.94 203 PRO A O 1
ATOM 1568 N N . GLY A 1 204 ? 5.447 6.521 14.562 1.00 84.25 204 GLY A N 1
ATOM 1569 C CA . GLY A 1 204 ? 5.921 7.853 14.161 1.00 84.25 204 GLY A CA 1
ATOM 1570 C C . GLY A 1 204 ? 6.238 8.000 12.668 1.00 84.25 204 GLY A C 1
ATOM 1571 O O . GLY A 1 204 ? 6.271 9.130 12.174 1.00 84.25 204 GLY A O 1
ATOM 1572 N N . ASN A 1 205 ? 6.386 6.893 11.938 1.00 89.88 205 ASN A N 1
ATOM 1573 C CA . ASN A 1 205 ? 6.458 6.896 10.477 1.00 89.88 205 ASN A CA 1
ATOM 1574 C C . ASN A 1 205 ? 5.070 7.148 9.858 1.00 89.88 205 ASN A C 1
ATOM 1576 O O . ASN A 1 205 ? 4.048 7.089 10.542 1.00 89.88 205 ASN A O 1
ATOM 1580 N N . TYR A 1 206 ? 5.035 7.468 8.562 1.00 92.44 206 TYR A N 1
ATOM 1581 C CA . TYR A 1 206 ? 3.817 7.649 7.759 1.00 92.44 206 TYR A CA 1
ATOM 1582 C C . TYR A 1 206 ? 2.869 8.770 8.218 1.00 92.44 206 TYR A C 1
ATOM 1584 O O . TYR A 1 206 ? 1.720 8.853 7.778 1.00 92.44 206 TYR A O 1
ATOM 1592 N N . THR A 1 207 ? 3.344 9.689 9.066 1.00 91.94 207 THR A N 1
ATOM 1593 C CA . THR A 1 207 ? 2.526 10.787 9.604 1.00 91.94 207 THR A CA 1
ATOM 1594 C C . THR A 1 207 ? 1.949 11.661 8.487 1.00 91.94 207 THR A C 1
ATOM 1596 O O . THR A 1 207 ? 0.810 12.129 8.579 1.00 91.94 207 THR A O 1
ATOM 1599 N N . ARG A 1 208 ? 2.725 11.942 7.433 1.00 93.44 208 ARG A N 1
ATOM 1600 C CA . ARG A 1 208 ? 2.244 12.745 6.301 1.00 93.44 208 ARG A CA 1
ATOM 1601 C C . ARG A 1 208 ? 1.361 11.927 5.372 1.00 93.44 208 ARG A C 1
ATOM 1603 O O . ARG A 1 208 ? 0.363 12.472 4.898 1.00 93.44 208 ARG A O 1
ATOM 1610 N N . LEU A 1 209 ? 1.673 10.648 5.168 1.00 95.00 209 LEU A N 1
ATOM 1611 C CA . LEU A 1 209 ? 0.822 9.751 4.389 1.00 95.00 209 LEU A CA 1
ATOM 1612 C C . LEU A 1 209 ? -0.589 9.672 4.988 1.00 95.00 209 LEU A C 1
ATOM 1614 O O . LEU A 1 209 ? -1.552 9.958 4.281 1.00 95.00 209 LEU A O 1
ATOM 1618 N N . PHE A 1 210 ? -0.735 9.405 6.290 1.00 94.31 210 PHE A N 1
ATOM 1619 C CA . PHE A 1 210 ? -2.060 9.333 6.920 1.00 94.31 210 PHE A CA 1
ATOM 1620 C C . PHE A 1 210 ? -2.852 10.636 6.791 1.00 94.31 210 PHE A C 1
ATOM 1622 O O . PHE A 1 210 ? -4.050 10.596 6.529 1.00 94.31 210 PHE A O 1
ATOM 1629 N N . LYS A 1 211 ? -2.194 11.801 6.872 1.00 92.88 211 LYS A N 1
ATOM 1630 C CA . LYS A 1 211 ? -2.851 13.099 6.624 1.00 92.88 211 LYS A CA 1
ATOM 1631 C C . LYS A 1 211 ? -3.378 13.233 5.199 1.00 92.88 211 LYS A C 1
ATOM 1633 O O . LYS A 1 211 ? -4.465 13.766 5.007 1.00 92.88 211 LYS A O 1
ATOM 1638 N N . ILE A 1 212 ? -2.619 12.767 4.210 1.00 93.81 212 ILE A N 1
ATOM 1639 C CA . ILE A 1 212 ? -3.047 12.763 2.806 1.00 93.81 212 ILE A CA 1
ATOM 1640 C C . ILE A 1 212 ? -4.258 11.840 2.613 1.00 93.81 212 ILE A C 1
ATOM 1642 O O . ILE A 1 212 ? -5.190 12.190 1.888 1.00 93.81 212 ILE A O 1
ATOM 1646 N N . LEU A 1 213 ? -4.275 10.693 3.295 1.00 94.88 213 LEU A N 1
ATOM 1647 C CA . LEU A 1 213 ? -5.349 9.709 3.175 1.00 94.88 213 LEU A CA 1
ATOM 1648 C C . LEU A 1 213 ? -6.689 10.185 3.755 1.00 94.88 213 LEU A C 1
ATOM 1650 O O . LEU A 1 213 ? -7.723 9.682 3.325 1.00 94.88 213 LEU A O 1
ATOM 1654 N N . GLN A 1 214 ? -6.719 11.186 4.644 1.00 92.44 214 GLN A N 1
ATOM 1655 C CA . GLN A 1 214 ? -7.970 11.711 5.224 1.00 92.44 214 GLN A CA 1
ATOM 1656 C C . GLN A 1 214 ? -8.980 12.199 4.169 1.00 92.44 214 GLN A C 1
ATOM 1658 O O . GLN A 1 214 ? -10.184 12.120 4.390 1.00 92.44 214 GLN A O 1
ATOM 1663 N N . GLY A 1 215 ? -8.505 12.675 3.012 1.00 88.19 215 GLY A N 1
ATOM 1664 C CA . GLY A 1 215 ? -9.343 13.106 1.882 1.00 88.19 215 GLY A CA 1
ATOM 1665 C C . GLY A 1 215 ? -9.482 12.071 0.760 1.00 88.19 215 GLY A C 1
ATOM 1666 O O . GLY A 1 215 ? -9.880 12.426 -0.351 1.00 88.19 215 GLY A O 1
ATOM 1667 N N . SER A 1 216 ? -9.083 10.821 1.001 1.00 94.31 216 SER A N 1
ATOM 1668 C CA . SER A 1 216 ? -9.058 9.763 -0.013 1.00 94.31 216 SER A CA 1
ATOM 1669 C C . SER A 1 216 ? -10.353 8.941 -0.050 1.00 94.31 216 SER A C 1
ATOM 1671 O O . SER A 1 216 ? -11.268 9.127 0.753 1.00 94.31 216 SER A O 1
ATOM 1673 N N . GLN A 1 217 ? -10.429 8.007 -1.000 1.00 95.00 217 GLN A N 1
ATOM 1674 C CA . GLN A 1 217 ? -11.498 7.005 -1.102 1.00 95.00 217 GLN A CA 1
ATOM 1675 C C . GLN A 1 217 ? -11.006 5.611 -0.686 1.00 95.00 217 GLN A C 1
ATOM 1677 O O . GLN A 1 217 ? -11.509 4.611 -1.204 1.00 95.00 217 GLN A O 1
ATOM 1682 N N . LEU A 1 218 ? -9.990 5.567 0.181 1.00 97.19 218 LEU A N 1
ATOM 1683 C CA . LEU A 1 218 ? -9.390 4.342 0.684 1.00 97.19 218 LEU A CA 1
ATOM 1684 C C . LEU A 1 218 ? -10.395 3.583 1.554 1.00 97.19 218 LEU A C 1
ATOM 1686 O O . LEU A 1 218 ? -10.964 4.152 2.477 1.00 97.19 218 LEU A O 1
ATOM 1690 N N . GLN A 1 219 ? -10.595 2.305 1.264 1.00 98.19 219 GLN A N 1
ATOM 1691 C CA . GLN A 1 219 ? -11.533 1.430 1.971 1.00 98.19 219 GLN A CA 1
ATOM 1692 C C . GLN A 1 219 ? -10.809 0.448 2.890 1.00 98.19 219 GLN A C 1
ATOM 1694 O O . GLN A 1 219 ? -11.344 0.107 3.942 1.00 98.19 219 GLN A O 1
ATOM 1699 N N . GLU A 1 220 ? -9.586 0.059 2.533 1.00 98.56 220 GLU A N 1
ATOM 1700 C CA . GLU A 1 220 ? -8.794 -0.937 3.248 1.00 98.56 220 GLU A CA 1
ATOM 1701 C C . GLU A 1 220 ? -7.387 -0.411 3.559 1.00 98.56 220 GLU A C 1
ATOM 1703 O O . GLU A 1 220 ? -6.718 0.171 2.701 1.00 98.56 220 GLU A O 1
ATOM 1708 N N . LEU A 1 221 ? -6.938 -0.636 4.795 1.00 98.38 221 LEU A N 1
ATOM 1709 C CA . LEU A 1 221 ? -5.574 -0.375 5.239 1.00 98.38 221 LEU A CA 1
ATOM 1710 C C . LEU A 1 221 ? -5.021 -1.614 5.948 1.00 98.38 221 LEU A C 1
ATOM 1712 O O . LEU A 1 221 ? -5.518 -2.006 7.005 1.00 98.38 221 LEU A O 1
ATOM 1716 N N . ALA A 1 222 ? -3.960 -2.193 5.396 1.00 97.56 222 ALA A N 1
ATOM 1717 C CA . ALA A 1 222 ? -3.193 -3.260 6.023 1.00 97.56 222 ALA A CA 1
ATOM 1718 C C . ALA A 1 222 ? -1.837 -2.734 6.502 1.00 97.56 222 ALA A C 1
ATOM 1720 O O . ALA A 1 222 ? -1.130 -2.024 5.787 1.00 97.56 222 ALA A O 1
ATOM 1721 N N . VAL A 1 223 ? -1.468 -3.079 7.731 1.00 95.06 223 VAL A N 1
ATOM 1722 C CA . VAL A 1 223 ? -0.236 -2.634 8.377 1.00 95.06 223 VAL A CA 1
ATOM 1723 C C . VAL A 1 223 ? 0.492 -3.841 8.944 1.00 95.06 223 VAL A C 1
ATOM 1725 O O . VAL A 1 223 ? -0.039 -4.579 9.780 1.00 95.06 223 VAL A O 1
ATOM 1728 N N . TYR A 1 224 ? 1.729 -3.999 8.495 1.00 91.25 224 TYR A N 1
ATOM 1729 C CA . TYR A 1 224 ? 2.696 -4.964 8.982 1.00 91.25 224 TYR A CA 1
ATOM 1730 C C . TYR A 1 224 ? 3.857 -4.217 9.624 1.00 91.25 224 TYR A C 1
ATOM 1732 O O . TYR A 1 224 ? 4.292 -3.161 9.153 1.00 91.25 224 TYR A O 1
ATOM 1740 N N . GLU A 1 225 ? 4.353 -4.766 10.723 1.00 83.44 225 GLU A N 1
ATOM 1741 C CA . GLU A 1 225 ? 5.532 -4.225 11.384 1.00 83.44 225 GLU A CA 1
ATOM 1742 C C . GLU A 1 225 ? 6.790 -4.555 10.607 1.00 83.44 225 GLU A C 1
ATOM 1744 O O . GLU A 1 225 ? 6.894 -5.620 9.997 1.00 83.44 225 GLU A O 1
ATOM 1749 N N . ASP A 1 226 ? 7.781 -3.667 10.701 1.00 79.00 226 ASP A N 1
ATOM 1750 C CA . ASP A 1 226 ? 9.098 -3.941 10.140 1.00 79.00 226 ASP A CA 1
ATOM 1751 C C . ASP A 1 226 ? 9.658 -5.247 10.721 1.00 79.00 226 ASP A C 1
ATOM 1753 O O . ASP A 1 226 ? 9.985 -5.347 11.916 1.00 79.00 226 ASP A O 1
ATOM 1757 N N . TYR A 1 227 ? 9.807 -6.236 9.838 1.00 70.31 227 TYR A N 1
ATOM 1758 C CA . TYR A 1 227 ? 10.295 -7.569 10.166 1.00 70.31 227 TYR A CA 1
ATOM 1759 C C . TYR A 1 227 ? 11.656 -7.537 10.874 1.00 70.31 227 TYR A C 1
ATOM 1761 O O . TYR A 1 227 ? 11.933 -8.408 11.701 1.00 70.31 227 TYR A O 1
ATOM 1769 N N . ARG A 1 228 ? 12.482 -6.513 10.607 1.00 70.31 228 ARG A N 1
ATOM 1770 C CA . ARG A 1 228 ? 13.806 -6.319 11.220 1.00 70.31 228 ARG A CA 1
ATOM 1771 C C . ARG A 1 228 ? 13.718 -6.046 12.720 1.00 70.31 228 ARG A C 1
ATOM 1773 O O . ARG A 1 228 ? 14.672 -6.307 13.445 1.00 70.31 228 ARG A O 1
ATOM 1780 N N . THR A 1 229 ? 12.577 -5.542 13.189 1.00 68.31 229 THR A N 1
ATOM 1781 C CA . THR A 1 229 ? 12.363 -5.124 14.585 1.00 68.31 229 THR A CA 1
ATOM 1782 C C . THR A 1 229 ? 11.398 -6.018 15.361 1.00 68.31 229 THR A C 1
ATOM 1784 O O . THR A 1 229 ? 11.167 -5.780 16.546 1.00 68.31 229 THR A O 1
ATOM 1787 N N . ARG A 1 230 ? 10.880 -7.088 14.739 1.00 65.56 230 ARG A N 1
ATOM 1788 C CA . ARG A 1 230 ? 9.900 -8.012 15.347 1.00 65.56 230 ARG A CA 1
ATOM 1789 C C . ARG A 1 230 ? 10.347 -8.622 16.678 1.00 65.56 230 ARG A C 1
ATOM 1791 O O . ARG A 1 230 ? 9.514 -8.954 17.515 1.00 65.56 230 ARG A O 1
ATOM 1798 N N . ALA A 1 231 ? 11.655 -8.757 16.899 1.00 62.62 231 ALA A N 1
ATOM 1799 C CA . ALA A 1 231 ? 12.207 -9.299 18.143 1.00 62.62 231 ALA A CA 1
ATOM 1800 C C . ALA A 1 231 ? 11.917 -8.428 19.384 1.00 62.62 231 ALA A C 1
ATOM 1802 O O . ALA A 1 231 ? 12.041 -8.907 20.508 1.00 62.62 231 ALA A O 1
ATOM 1803 N N . GLU A 1 232 ? 11.530 -7.165 19.196 1.00 68.44 232 GLU A N 1
ATOM 1804 C CA . GLU A 1 232 ? 11.237 -6.220 20.280 1.00 68.44 232 GLU A CA 1
ATOM 1805 C C . GLU A 1 232 ? 9.772 -6.272 20.755 1.00 68.44 232 GLU A C 1
ATOM 1807 O O . GLU A 1 232 ? 9.386 -5.500 21.633 1.00 68.44 232 GLU A O 1
ATOM 1812 N N . GLY A 1 233 ? 8.968 -7.185 20.196 1.00 64.94 233 GLY A N 1
ATOM 1813 C CA . GLY A 1 233 ? 7.538 -7.318 20.467 1.00 64.94 233 GLY A CA 1
ATOM 1814 C C . GLY A 1 233 ? 6.663 -6.360 19.644 1.00 64.94 233 GLY A C 1
ATOM 1815 O O . GLY A 1 233 ? 7.200 -5.491 18.950 1.00 64.94 233 GLY A O 1
ATOM 1816 N N . PRO A 1 234 ? 5.324 -6.513 19.731 1.00 68.56 234 PRO A N 1
ATOM 1817 C CA . PRO A 1 234 ? 4.369 -5.710 18.972 1.00 68.56 234 PRO A CA 1
ATOM 1818 C C . PRO A 1 234 ? 4.570 -4.210 19.188 1.00 68.56 234 PRO A C 1
ATOM 1820 O O . PRO A 1 234 ? 4.565 -3.705 20.317 1.00 68.56 234 PRO A O 1
ATOM 1823 N N . LYS A 1 235 ? 4.722 -3.474 18.096 1.00 82.44 235 LYS A N 1
ATOM 1824 C CA . LYS A 1 235 ? 4.706 -2.015 18.058 1.00 82.44 235 LYS A CA 1
ATOM 1825 C C . LYS A 1 235 ? 3.283 -1.483 18.175 1.00 82.44 235 LYS A C 1
ATOM 1827 O O . LYS A 1 235 ? 2.279 -2.168 18.009 1.00 82.44 235 LYS A O 1
ATOM 1832 N N . CYS A 1 236 ? 3.198 -0.201 18.507 1.00 89.75 236 CYS A N 1
ATOM 1833 C CA . CYS A 1 236 ? 1.926 0.478 18.707 1.00 89.75 236 CYS A CA 1
ATOM 1834 C C . CYS A 1 236 ? 1.430 1.137 17.416 1.00 89.75 236 CYS A C 1
ATOM 1836 O O . CYS A 1 236 ? 2.142 1.934 16.798 1.00 89.75 236 CYS A O 1
ATOM 1838 N N . PHE A 1 237 ? 0.166 0.897 17.082 1.00 93.25 237 PHE A N 1
ATOM 1839 C CA . PHE A 1 237 ? -0.564 1.642 16.066 1.00 93.25 237 PHE A CA 1
ATOM 1840 C C . PHE A 1 237 ? -1.640 2.506 16.726 1.00 93.25 237 PHE A C 1
ATOM 1842 O O . PHE A 1 237 ? -2.495 2.002 17.459 1.00 93.25 237 PHE A O 1
ATOM 1849 N N . TRP A 1 238 ? -1.616 3.816 16.473 1.00 93.06 238 TRP A N 1
ATOM 1850 C CA . TRP A 1 238 ? -2.647 4.722 16.974 1.00 93.06 238 TRP A CA 1
ATOM 1851 C C . TRP A 1 238 ? -3.874 4.642 16.070 1.00 93.06 238 TRP A C 1
ATOM 1853 O O . TRP A 1 238 ? -3.866 5.137 14.948 1.00 93.06 238 TRP A O 1
ATOM 1863 N N . LEU A 1 239 ? -4.958 4.055 16.578 1.00 93.56 239 LEU A N 1
ATOM 1864 C CA . LEU A 1 239 ? -6.218 3.919 15.844 1.00 93.56 239 LEU A CA 1
ATOM 1865 C C . LEU A 1 239 ? -6.760 5.281 15.370 1.00 93.56 239 LEU A C 1
ATOM 1867 O O . LEU A 1 239 ? -7.414 5.364 14.335 1.00 93.56 239 LEU A O 1
ATOM 1871 N N . ASP A 1 240 ? -6.440 6.345 16.108 1.00 89.31 240 ASP A N 1
ATOM 1872 C CA . ASP A 1 240 ? -6.703 7.748 15.783 1.00 89.31 240 ASP A CA 1
ATOM 1873 C C . ASP A 1 240 ? -6.234 8.157 14.375 1.00 89.31 240 ASP A C 1
ATOM 1875 O O . ASP A 1 240 ? -6.928 8.917 13.697 1.00 89.31 240 ASP A O 1
ATOM 1879 N N . ASP A 1 241 ? -5.089 7.633 13.923 1.00 88.69 241 ASP A N 1
ATOM 1880 C CA . ASP A 1 241 ? -4.516 7.963 12.615 1.00 88.69 241 ASP A CA 1
ATOM 1881 C C . ASP A 1 241 ? -5.345 7.351 11.473 1.00 88.69 241 ASP A C 1
ATOM 1883 O O . ASP A 1 241 ? -5.526 7.978 10.428 1.00 88.69 241 ASP A O 1
ATOM 1887 N N . ALA A 1 242 ? -5.930 6.169 11.700 1.00 91.56 242 ALA A N 1
ATOM 1888 C CA . ALA A 1 242 ? -6.786 5.484 10.734 1.00 91.56 242 ALA A CA 1
ATOM 1889 C C . ALA A 1 242 ? -8.222 6.029 10.719 1.00 91.56 242 ALA A C 1
ATOM 1891 O O . ALA A 1 242 ? -8.802 6.205 9.652 1.00 91.56 242 ALA A O 1
ATOM 1892 N N . VAL A 1 243 ? -8.811 6.355 11.877 1.00 88.25 243 VAL A N 1
ATOM 1893 C CA . VAL A 1 243 ? -10.200 6.866 11.928 1.00 88.25 243 VAL A CA 1
ATOM 1894 C C . VAL A 1 243 ? -10.370 8.261 11.325 1.00 88.25 243 VAL A C 1
ATOM 1896 O O . VAL A 1 243 ? -11.500 8.678 11.083 1.00 88.25 243 VAL A O 1
ATOM 1899 N N . GLY A 1 244 ? -9.273 8.985 11.081 1.00 87.75 244 GLY A N 1
ATOM 1900 C CA . GLY A 1 244 ? -9.289 10.223 10.301 1.00 87.75 244 GLY A CA 1
ATOM 1901 C C . GLY A 1 244 ? -9.569 10.006 8.809 1.00 87.75 244 GLY A C 1
ATOM 1902 O O . GLY A 1 244 ? -9.907 10.961 8.115 1.00 87.75 244 GLY A O 1
ATOM 1903 N N . ILE A 1 245 ? -9.438 8.774 8.313 1.00 94.56 245 ILE A N 1
ATOM 1904 C CA . ILE A 1 245 ? -9.746 8.389 6.936 1.00 94.56 245 ILE A CA 1
ATOM 1905 C C . ILE A 1 245 ? -11.229 8.025 6.885 1.00 94.56 245 ILE A C 1
ATOM 1907 O O . ILE A 1 245 ? -11.628 6.915 7.226 1.00 94.56 245 ILE A O 1
ATOM 1911 N N . GLU A 1 246 ? -12.070 8.985 6.500 1.00 93.62 246 GLU A N 1
ATOM 1912 C CA . GLU A 1 246 ? -13.528 8.825 6.582 1.00 93.62 246 GLU A CA 1
ATOM 1913 C C . GLU A 1 246 ? -14.057 7.665 5.725 1.00 93.62 246 GLU A C 1
ATOM 1915 O O . GLU A 1 246 ? -15.070 7.065 6.067 1.00 93.62 246 GLU A O 1
ATOM 1920 N N . SER A 1 247 ? -13.390 7.334 4.622 1.00 96.00 247 SER A N 1
ATOM 1921 C CA . SER A 1 247 ? -13.770 6.247 3.712 1.00 96.00 247 SER A CA 1
ATOM 1922 C C . SER A 1 247 ? -13.345 4.853 4.186 1.00 96.00 247 SER A C 1
ATOM 1924 O O . SER A 1 247 ? -13.823 3.871 3.619 1.00 96.00 247 SER A O 1
ATOM 1926 N N . LEU A 1 248 ? -12.504 4.757 5.223 1.00 98.06 248 LEU A N 1
ATOM 1927 C CA . LEU A 1 248 ? -11.908 3.500 5.663 1.00 98.06 248 LEU A CA 1
ATOM 1928 C C . LEU A 1 248 ? -12.946 2.595 6.339 1.00 98.06 248 LEU A C 1
ATOM 1930 O O . LEU A 1 248 ? -13.571 2.973 7.336 1.00 98.06 248 LEU A O 1
ATOM 1934 N N . GLU A 1 249 ? -13.089 1.381 5.814 1.00 98.25 249 GLU A N 1
ATOM 1935 C CA . GLU A 1 249 ? -14.006 0.357 6.316 1.00 98.25 249 GLU A CA 1
ATOM 1936 C C . GLU A 1 249 ? -13.259 -0.813 6.969 1.00 98.25 249 GLU A C 1
ATOM 1938 O O . GLU A 1 249 ? -13.769 -1.401 7.924 1.00 98.25 249 GLU A O 1
ATOM 1943 N N . GLU A 1 250 ? -12.048 -1.125 6.508 1.00 98.56 250 GLU A N 1
ATOM 1944 C CA . GLU A 1 250 ? -11.283 -2.286 6.959 1.00 98.56 250 GLU A CA 1
ATOM 1945 C C . GLU A 1 250 ? -9.871 -1.893 7.398 1.00 98.56 250 GLU A C 1
ATOM 1947 O O . GLU A 1 250 ? -9.132 -1.232 6.665 1.00 98.56 250 GLU A O 1
ATOM 1952 N N . LEU A 1 251 ? -9.498 -2.300 8.614 1.00 98.38 251 LEU A N 1
ATOM 1953 C CA . LEU A 1 251 ? -8.175 -2.054 9.178 1.00 98.38 251 LEU A CA 1
ATOM 1954 C C . LEU A 1 251 ? -7.565 -3.351 9.709 1.00 98.38 251 LEU A C 1
ATOM 1956 O O . LEU A 1 251 ? -8.074 -3.939 10.668 1.00 98.38 251 LEU A O 1
ATOM 1960 N N . TYR A 1 252 ? -6.436 -3.743 9.126 1.00 97.62 252 TYR A N 1
ATOM 1961 C CA . TYR A 1 252 ? -5.706 -4.952 9.485 1.00 97.62 252 TYR A CA 1
ATOM 1962 C C . TYR A 1 252 ? -4.335 -4.617 10.073 1.00 97.62 252 TYR A C 1
ATOM 1964 O O . TYR A 1 252 ? -3.458 -4.131 9.368 1.00 97.62 252 TYR A O 1
ATOM 1972 N N . LEU A 1 253 ? -4.137 -4.887 11.363 1.00 95.06 253 LEU A N 1
ATOM 1973 C CA . LEU A 1 253 ? -2.888 -4.618 12.082 1.00 95.06 253 LEU A CA 1
ATOM 1974 C C . LEU A 1 253 ? -2.215 -5.950 12.440 1.00 95.06 253 LEU A C 1
ATOM 1976 O O . LEU A 1 253 ? -2.370 -6.457 13.550 1.00 95.06 253 LEU A O 1
ATOM 1980 N N . TYR A 1 254 ? -1.523 -6.561 11.476 1.00 87.19 254 TYR A N 1
ATOM 1981 C CA . TYR A 1 254 ? -1.118 -7.973 11.543 1.00 87.19 254 TYR A CA 1
ATOM 1982 C C . TYR A 1 254 ? -0.142 -8.307 12.668 1.00 87.19 254 TYR A C 1
ATOM 1984 O O . TYR A 1 254 ? -0.182 -9.429 13.163 1.00 87.19 254 TYR A O 1
ATOM 1992 N N . ASP A 1 255 ? 0.661 -7.341 13.109 1.00 82.06 255 ASP A N 1
ATOM 1993 C CA . ASP A 1 255 ? 1.643 -7.520 14.183 1.00 82.06 255 ASP A CA 1
ATOM 1994 C C . ASP A 1 255 ? 1.571 -6.410 15.245 1.00 82.06 255 ASP A C 1
ATOM 1996 O O . ASP A 1 255 ? 2.367 -6.414 16.176 1.00 82.06 255 ASP A O 1
ATOM 2000 N N . SER A 1 256 ? 0.602 -5.487 15.149 1.00 89.00 256 SER A N 1
ATOM 2001 C CA . SER A 1 256 ? 0.589 -4.272 15.973 1.00 89.00 256 SER A CA 1
ATOM 2002 C C . SER A 1 256 ? -0.450 -4.250 17.080 1.00 89.00 256 SER A C 1
ATOM 2004 O O . SER A 1 256 ? -1.627 -4.578 16.904 1.00 89.00 256 SER A O 1
ATOM 2006 N N . CYS A 1 257 ? 0.004 -3.753 18.228 1.00 91.38 257 CYS A N 1
ATOM 2007 C CA . CYS A 1 257 ? -0.816 -3.369 19.360 1.00 91.38 257 CYS A CA 1
ATOM 2008 C C . CYS A 1 257 ? -1.639 -2.130 19.034 1.00 91.38 257 CYS A C 1
ATOM 2010 O O . CYS A 1 257 ? -1.113 -1.054 18.733 1.00 91.38 257 CYS A O 1
ATOM 2012 N N . ILE A 1 258 ? -2.952 -2.265 19.164 1.00 94.00 258 ILE A N 1
ATOM 2013 C CA . ILE A 1 258 ? -3.882 -1.153 19.037 1.00 94.00 258 ILE A CA 1
ATOM 2014 C C . ILE A 1 258 ? -3.639 -0.199 20.203 1.00 94.00 258 ILE A C 1
ATOM 2016 O O . ILE A 1 258 ? -3.547 -0.614 21.356 1.00 94.00 258 ILE A O 1
ATOM 2020 N N . ARG A 1 259 ? -3.568 1.096 19.914 1.00 93.38 259 ARG A N 1
ATOM 2021 C CA . ARG A 1 259 ? -3.575 2.173 20.902 1.00 93.38 259 ARG A CA 1
ATOM 2022 C C . ARG A 1 259 ? -4.623 3.208 20.535 1.00 93.38 259 ARG A C 1
ATOM 2024 O O . ARG A 1 259 ? -4.928 3.419 19.365 1.00 93.38 259 ARG A O 1
ATOM 2031 N N . VAL A 1 260 ? -5.177 3.867 21.549 1.00 92.88 260 VAL A N 1
ATOM 2032 C CA . VAL A 1 260 ? -6.200 4.906 21.377 1.00 92.88 260 VAL A CA 1
ATOM 2033 C C . VAL A 1 260 ? -5.828 6.112 22.224 1.00 92.88 260 VAL A C 1
ATOM 2035 O O . VAL A 1 260 ? -5.719 5.997 23.445 1.00 92.88 260 VAL A O 1
ATOM 2038 N N . ARG A 1 261 ? -5.670 7.272 21.588 1.00 90.25 261 ARG A N 1
ATOM 2039 C CA . ARG A 1 261 ? -5.358 8.540 22.253 1.00 90.25 261 ARG A CA 1
ATOM 2040 C C . ARG A 1 261 ? -6.619 9.356 22.513 1.00 90.25 261 ARG A C 1
ATOM 2042 O O . ARG A 1 261 ? -6.891 9.705 23.659 1.00 90.25 261 ARG A O 1
ATOM 2049 N N . ASP A 1 262 ? -7.407 9.622 21.475 1.00 90.00 262 ASP A N 1
ATOM 2050 C CA . ASP A 1 262 ? -8.663 10.361 21.533 1.00 90.00 262 ASP A CA 1
ATOM 2051 C C . ASP A 1 262 ? -9.857 9.464 21.180 1.00 90.00 262 ASP A C 1
ATOM 2053 O O . ASP A 1 262 ? -10.335 9.336 20.050 1.00 90.00 262 ASP A O 1
ATOM 2057 N N . ARG A 1 263 ? -10.429 8.898 22.240 1.00 90.38 263 ARG A N 1
ATOM 2058 C CA . ARG A 1 263 ? -11.644 8.079 22.196 1.00 90.38 263 ARG A CA 1
ATOM 2059 C C . ARG A 1 263 ? -12.843 8.787 21.551 1.00 90.38 263 ARG A C 1
ATOM 2061 O O . ARG A 1 263 ? -13.772 8.109 21.112 1.00 90.38 263 ARG A O 1
ATOM 2068 N N . ALA A 1 264 ? -12.885 10.121 21.514 1.00 90.69 264 ALA A N 1
ATOM 2069 C CA . ALA A 1 264 ? -13.994 10.840 20.897 1.00 90.69 264 ALA A CA 1
ATOM 2070 C C . ALA A 1 264 ? -13.980 10.733 19.365 1.00 90.69 264 ALA A C 1
ATOM 2072 O O . ALA A 1 264 ? -15.060 10.719 18.767 1.00 90.69 264 ALA A O 1
ATOM 2073 N N . LEU A 1 265 ? -12.800 10.607 18.743 1.00 90.44 265 LEU A N 1
ATOM 2074 C CA . LEU A 1 265 ? -12.659 10.471 17.288 1.00 90.44 265 LEU A CA 1
ATOM 2075 C C . LEU A 1 265 ? -13.250 9.157 16.777 1.00 90.44 265 LEU A C 1
ATOM 2077 O O . LEU A 1 265 ? -13.904 9.143 15.735 1.00 90.44 265 LEU A O 1
ATOM 2081 N N . LEU A 1 266 ? -13.130 8.083 17.563 1.00 93.25 266 LEU A N 1
ATOM 2082 C CA . LEU A 1 266 ? -13.642 6.756 17.204 1.00 93.25 266 LEU A CA 1
ATOM 2083 C C . LEU A 1 266 ? -15.147 6.753 16.893 1.00 93.25 266 LEU A C 1
ATOM 2085 O O . LEU A 1 266 ? -15.596 6.005 16.030 1.00 93.25 266 LEU A O 1
ATOM 2089 N N . LYS A 1 267 ? -15.923 7.647 17.521 1.00 92.12 267 LYS A N 1
ATOM 2090 C CA . LYS A 1 267 ? -17.380 7.750 17.315 1.00 92.12 267 LYS A CA 1
ATOM 2091 C C . LYS A 1 267 ? -17.776 8.141 15.892 1.00 92.12 267 LYS A C 1
ATOM 2093 O O . LYS A 1 267 ? -18.934 7.966 15.526 1.00 92.12 267 LYS A O 1
ATOM 2098 N N . LYS A 1 268 ? -16.850 8.725 15.127 1.00 89.62 268 LYS A N 1
ATOM 2099 C CA . LYS A 1 268 ? -17.052 9.115 13.726 1.00 89.62 268 LYS A CA 1
ATOM 2100 C C . LYS A 1 268 ? -16.539 8.065 12.741 1.00 89.62 268 LYS A C 1
ATOM 2102 O O . LYS A 1 268 ? -16.720 8.239 11.543 1.00 89.62 268 LYS A O 1
ATOM 2107 N N . SER A 1 269 ? -15.896 7.010 13.238 1.00 93.44 269 SER A N 1
ATOM 2108 C CA . SER A 1 269 ? -15.285 5.985 12.404 1.00 93.44 269 SER A CA 1
ATOM 2109 C C . SER A 1 269 ? -16.328 5.225 11.586 1.00 93.44 269 SER A C 1
ATOM 2111 O O . SER A 1 269 ? -17.407 4.888 12.086 1.00 93.44 269 SER A O 1
ATOM 2113 N N . ASN A 1 270 ? -15.962 4.924 10.340 1.00 95.50 270 ASN A N 1
ATOM 2114 C CA . ASN A 1 270 ? -16.715 4.048 9.450 1.00 95.50 270 ASN A CA 1
ATOM 2115 C C . ASN A 1 270 ? -16.180 2.610 9.413 1.00 95.50 270 ASN A C 1
ATOM 2117 O O . ASN A 1 270 ? -16.699 1.806 8.641 1.00 95.50 270 ASN A O 1
ATOM 2121 N N . LEU A 1 271 ? -15.219 2.278 10.285 1.00 97.25 271 LEU A N 1
ATOM 2122 C CA . LEU A 1 271 ? -14.640 0.943 10.375 1.00 97.25 271 LEU A CA 1
ATOM 2123 C C . LEU A 1 271 ? -15.713 -0.108 10.670 1.00 97.25 271 LEU A C 1
ATOM 2125 O O . LEU A 1 271 ? -16.426 -0.027 11.676 1.00 97.25 271 LEU A O 1
ATOM 2129 N N . LYS A 1 272 ? -15.769 -1.106 9.792 1.00 97.69 272 LYS A N 1
ATOM 2130 C CA . LYS A 1 272 ? -16.578 -2.321 9.889 1.00 97.69 272 LYS A CA 1
ATOM 2131 C C . LYS A 1 272 ? -15.740 -3.512 10.328 1.00 97.69 272 LYS A C 1
ATOM 2133 O O . LYS A 1 272 ? -16.241 -4.342 11.082 1.00 97.69 272 LYS A O 1
ATOM 2138 N N . VAL A 1 273 ? -14.476 -3.572 9.910 1.00 98.19 273 VAL A N 1
ATOM 2139 C CA . VAL A 1 273 ? -13.540 -4.648 10.254 1.00 98.19 273 VAL A CA 1
ATOM 2140 C C . VAL A 1 273 ? -12.320 -4.068 10.957 1.00 98.19 273 VAL A C 1
ATOM 2142 O O . VAL A 1 273 ? -11.728 -3.094 10.492 1.00 98.19 273 VAL A O 1
ATOM 2145 N N . LEU A 1 274 ? -11.945 -4.677 12.082 1.00 97.56 274 LEU A N 1
ATOM 2146 C CA . LEU A 1 274 ? -10.729 -4.345 12.815 1.00 97.56 274 LEU A CA 1
ATOM 2147 C C . LEU A 1 274 ? -9.999 -5.617 13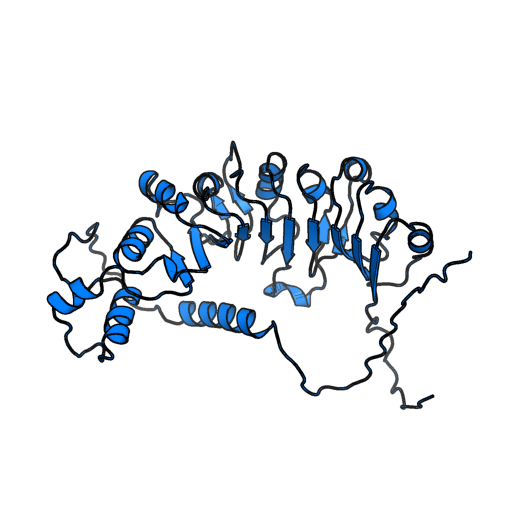.238 1.00 97.56 274 LEU A C 1
ATOM 2149 O O . LEU A 1 274 ? -10.563 -6.444 13.960 1.00 97.56 274 LEU A O 1
ATOM 2153 N N . GLN A 1 275 ? -8.732 -5.720 12.849 1.00 96.31 275 GLN A N 1
ATOM 2154 C CA . GLN A 1 275 ? -7.810 -6.746 13.320 1.00 96.31 275 GLN A CA 1
ATOM 2155 C C . GLN A 1 275 ? -6.606 -6.121 14.031 1.00 96.31 275 GLN A C 1
ATOM 2157 O O . GLN A 1 275 ? -6.081 -5.117 13.557 1.00 96.31 275 GLN A O 1
ATOM 2162 N N . GLY A 1 276 ? -6.154 -6.711 15.143 1.00 93.88 276 GLY A N 1
ATOM 2163 C CA . GLY A 1 276 ? -4.910 -6.307 15.813 1.00 93.88 276 GLY A CA 1
ATOM 2164 C C . GLY A 1 276 ? -4.685 -6.910 17.200 1.00 93.88 276 GLY A C 1
ATOM 2165 O O . GLY A 1 276 ? -5.499 -7.691 17.697 1.00 93.88 276 GLY A O 1
ATOM 2166 N N . TYR A 1 277 ? -3.583 -6.531 17.846 1.00 92.06 277 TYR A N 1
ATOM 2167 C CA . TYR A 1 277 ? -3.248 -6.965 19.204 1.00 92.06 277 TYR A CA 1
ATOM 2168 C C . TYR A 1 277 ? -3.844 -6.022 20.247 1.00 92.06 277 TYR A C 1
ATOM 2170 O O . TYR A 1 277 ? -3.935 -4.809 20.035 1.00 92.06 277 TYR A O 1
ATOM 2178 N N . VAL A 1 278 ? -4.245 -6.573 21.392 1.00 91.44 278 VAL A N 1
ATOM 2179 C CA . VAL A 1 278 ? -4.769 -5.801 22.524 1.00 91.44 278 VAL A CA 1
ATOM 2180 C C . VAL A 1 278 ? -4.174 -6.309 23.834 1.00 91.44 278 VAL A C 1
ATOM 2182 O O . VAL A 1 278 ? -4.103 -7.514 24.082 1.00 91.44 278 VAL A O 1
ATOM 2185 N N . ASP A 1 279 ? -3.794 -5.363 24.686 1.00 89.19 279 ASP A N 1
ATOM 2186 C CA . ASP A 1 279 ? -3.198 -5.562 26.006 1.00 89.19 279 ASP A CA 1
ATOM 2187 C C . ASP A 1 279 ? -4.026 -4.901 27.121 1.00 89.19 279 ASP A C 1
ATOM 2189 O O . ASP A 1 279 ? -5.070 -4.275 26.873 1.00 89.19 279 ASP A O 1
ATOM 2193 N N . GLU A 1 280 ? -3.580 -5.061 28.372 1.00 85.62 280 GLU A N 1
ATOM 2194 C CA . GLU A 1 280 ? -4.263 -4.496 29.535 1.00 85.62 280 GLU A CA 1
ATOM 2195 C C . GLU A 1 280 ? -4.288 -2.957 29.511 1.00 85.62 280 GLU A C 1
ATOM 2197 O O . GLU A 1 280 ? -5.242 -2.348 30.008 1.00 85.62 280 GLU A O 1
ATOM 2202 N N . GLU A 1 281 ? -3.288 -2.310 28.902 1.00 86.12 281 GLU A N 1
ATOM 2203 C CA . GLU A 1 281 ? -3.224 -0.849 28.784 1.00 86.12 281 GLU A CA 1
ATOM 2204 C C . GLU A 1 281 ? -4.404 -0.318 27.960 1.00 86.12 281 GLU A C 1
ATOM 2206 O O . GLU A 1 281 ? -5.141 0.579 28.388 1.00 86.12 281 GLU A O 1
ATOM 2211 N N . THR A 1 282 ? -4.612 -0.895 26.780 1.00 83.31 282 THR A N 1
ATOM 2212 C CA . THR A 1 282 ? -5.604 -0.394 25.826 1.00 83.31 282 THR A CA 1
ATOM 2213 C C . THR A 1 282 ? -7.013 -0.785 26.251 1.00 83.31 282 THR A C 1
ATOM 2215 O O . THR A 1 282 ? -7.925 0.058 26.248 1.00 83.31 282 THR A O 1
ATOM 2218 N N . LYS A 1 283 ? -7.172 -2.048 26.680 1.00 86.00 283 LYS A N 1
ATOM 2219 C CA . LYS A 1 283 ? -8.446 -2.730 26.958 1.00 86.00 283 LYS A CA 1
ATOM 2220 C C . LYS A 1 283 ? -9.388 -2.708 25.760 1.00 86.00 283 LYS A C 1
ATOM 2222 O O . LYS A 1 283 ? -9.498 -1.738 25.023 1.00 86.00 283 LYS A O 1
ATOM 2227 N N . LEU A 1 284 ? -10.256 -3.700 25.640 1.00 87.25 284 LEU A N 1
ATOM 2228 C CA . LEU A 1 284 ? -11.231 -3.724 24.543 1.00 87.25 284 LEU A CA 1
ATOM 2229 C C . LEU A 1 284 ? -12.399 -2.724 24.687 1.00 87.25 284 LEU A C 1
ATOM 2231 O O . LEU A 1 284 ? -13.256 -2.621 23.815 1.00 87.25 284 LEU A O 1
ATOM 2235 N N . SER A 1 285 ? -12.436 -1.914 25.752 1.00 87.00 285 SER A N 1
ATOM 2236 C CA . SER A 1 285 ? -13.510 -0.933 25.984 1.00 87.00 285 SER A CA 1
ATOM 2237 C C . SER A 1 285 ? -13.716 0.083 24.847 1.00 87.00 285 SER A C 1
ATOM 2239 O O . SER A 1 285 ? -14.825 0.605 24.710 1.00 87.00 285 SER A O 1
ATOM 2241 N N . PHE A 1 286 ? -12.690 0.358 24.029 1.00 90.81 286 PHE A N 1
ATOM 2242 C CA . PHE A 1 286 ? -12.790 1.275 22.887 1.00 90.81 286 PHE A CA 1
ATOM 2243 C C . PHE A 1 286 ? -13.719 0.750 21.783 1.00 90.81 286 PHE A C 1
ATOM 2245 O O . PHE A 1 286 ? -14.305 1.552 21.065 1.00 90.81 286 PHE A O 1
ATOM 2252 N N . VAL A 1 287 ? -13.932 -0.568 21.694 1.00 92.44 287 VAL A N 1
ATOM 2253 C CA . VAL A 1 287 ? -14.834 -1.202 20.714 1.00 92.44 287 VAL A CA 1
ATOM 2254 C C . VAL A 1 287 ? -16.267 -0.672 20.843 1.00 92.44 287 VAL A C 1
ATOM 2256 O O . VAL A 1 287 ? -16.989 -0.546 19.859 1.00 92.44 287 VAL A O 1
ATOM 2259 N N . LYS A 1 288 ? -16.680 -0.262 22.052 1.00 90.75 288 LYS A N 1
ATOM 2260 C CA . LYS A 1 288 ? -17.990 0.375 22.296 1.00 90.75 288 LYS A CA 1
ATOM 2261 C C . LYS A 1 288 ? -18.151 1.726 21.591 1.00 90.75 288 LYS A C 1
ATOM 2263 O O . LYS A 1 288 ? -19.261 2.242 21.516 1.00 90.75 288 LYS A O 1
ATOM 2268 N N . LEU A 1 289 ? -17.049 2.322 21.146 1.00 92.75 289 LEU A N 1
ATOM 2269 C CA . LEU A 1 289 ? -17.005 3.632 20.509 1.00 92.75 289 LEU A CA 1
ATOM 2270 C C . LEU A 1 289 ? -16.941 3.542 18.985 1.00 92.75 289 LEU A C 1
ATOM 2272 O O . LEU A 1 289 ? -16.958 4.590 18.353 1.00 92.75 289 LEU A O 1
ATOM 2276 N N . LEU A 1 290 ? -16.892 2.334 18.414 1.00 94.25 290 LEU A N 1
ATOM 2277 C CA . LEU A 1 290 ? -16.911 2.089 16.974 1.00 94.25 290 LEU A CA 1
ATOM 2278 C C . LEU A 1 290 ? -18.335 1.675 16.561 1.00 94.25 290 LEU A C 1
ATOM 2280 O O . LEU A 1 290 ? -18.711 0.512 16.727 1.00 94.25 290 LEU A O 1
ATOM 2284 N N . PRO A 1 291 ? -19.172 2.618 16.088 1.00 92.38 291 PRO A N 1
ATOM 2285 C CA . PRO A 1 291 ? -20.608 2.383 15.923 1.00 92.38 291 PRO A CA 1
ATOM 2286 C C . PRO A 1 291 ? -20.954 1.463 14.749 1.00 92.38 291 PRO A C 1
ATOM 2288 O O . PRO A 1 291 ? -22.043 0.900 14.740 1.00 92.38 291 PRO A O 1
ATOM 2291 N N . LYS A 1 292 ? -20.060 1.343 13.763 1.00 95.25 292 LYS A N 1
ATOM 2292 C CA . LYS A 1 292 ? -20.256 0.531 12.555 1.00 95.25 292 LYS A CA 1
ATOM 2293 C C . LYS A 1 292 ? -19.456 -0.768 12.558 1.00 95.25 292 LYS A C 1
ATOM 2295 O O . LYS A 1 292 ? -19.465 -1.462 11.553 1.00 95.25 292 LYS A O 1
ATOM 2300 N N . LEU A 1 293 ? -18.765 -1.085 13.655 1.00 96.44 293 LEU A N 1
ATOM 2301 C CA . LEU A 1 293 ? -17.927 -2.274 13.706 1.00 96.44 293 LEU A CA 1
ATOM 2302 C C . LEU A 1 293 ? -18.799 -3.531 13.682 1.00 96.44 293 LEU A C 1
ATOM 2304 O O . LEU A 1 293 ? -19.606 -3.740 14.587 1.00 96.44 293 LEU A O 1
ATOM 2308 N N . GLU A 1 294 ? -18.586 -4.349 12.661 1.00 97.00 294 GLU A N 1
ATOM 2309 C CA . GLU A 1 294 ? -19.289 -5.605 12.402 1.00 97.00 294 GLU A CA 1
ATOM 2310 C C . GLU A 1 294 ? -18.401 -6.812 12.722 1.00 97.00 294 GLU A C 1
ATOM 2312 O O . GLU A 1 294 ? -18.909 -7.836 13.173 1.00 97.00 294 GLU A O 1
ATOM 2317 N N . LYS A 1 295 ? -17.077 -6.691 12.543 1.00 97.81 295 LYS A N 1
ATOM 2318 C CA . LYS A 1 295 ? -16.108 -7.766 12.782 1.00 97.81 295 LYS A CA 1
ATOM 2319 C C . LYS A 1 295 ? -14.907 -7.286 13.585 1.00 97.81 295 LYS A C 1
ATOM 2321 O O . LYS A 1 295 ? -14.280 -6.280 13.254 1.00 97.81 295 LYS A O 1
ATOM 2326 N N . LEU A 1 296 ? -14.559 -8.052 14.612 1.00 96.44 296 LEU A N 1
ATOM 2327 C CA . LEU A 1 296 ? -13.384 -7.841 15.446 1.00 96.44 296 LEU A CA 1
ATOM 2328 C C . LEU A 1 296 ? -12.543 -9.117 15.495 1.00 96.44 296 LEU A C 1
ATOM 2330 O O . LEU A 1 296 ? -13.002 -10.147 15.990 1.00 96.44 296 LEU A O 1
ATOM 2334 N N . HIS A 1 297 ? -11.294 -9.029 15.047 1.00 95.25 297 HIS A N 1
ATOM 2335 C CA . HIS A 1 297 ? -10.314 -10.106 15.153 1.00 95.25 297 HIS A CA 1
ATOM 2336 C C . HIS A 1 297 ? -9.148 -9.652 16.026 1.00 95.25 297 HIS A C 1
ATOM 2338 O O . HIS A 1 297 ? -8.310 -8.866 15.600 1.00 95.25 297 HIS A O 1
ATOM 2344 N N . CYS A 1 298 ? -9.066 -10.138 17.262 1.00 92.44 298 CYS A N 1
ATOM 2345 C CA . CYS A 1 298 ? -8.010 -9.700 18.173 1.00 92.44 298 CYS A CA 1
ATOM 2346 C C . CYS A 1 298 ? -7.130 -10.829 18.680 1.00 92.44 298 CYS A C 1
ATOM 2348 O O . CYS A 1 298 ? -7.613 -11.905 19.029 1.00 92.44 298 CYS A O 1
ATOM 2350 N N . THR A 1 299 ? -5.846 -10.517 18.825 1.00 91.44 299 THR A N 1
ATOM 2351 C CA . THR A 1 299 ? -4.927 -11.292 19.654 1.00 91.44 299 THR A CA 1
ATOM 2352 C C . THR A 1 299 ? -4.805 -10.616 21.018 1.00 91.44 299 THR A C 1
ATOM 2354 O O . THR A 1 299 ? -4.397 -9.463 21.129 1.00 91.44 299 THR A O 1
ATOM 2357 N N . ILE A 1 300 ? -5.206 -11.330 22.063 1.00 90.56 300 ILE A N 1
ATOM 2358 C CA . ILE A 1 300 ? -5.211 -10.898 23.456 1.00 90.56 300 ILE A CA 1
ATOM 2359 C C . ILE A 1 300 ? -3.878 -11.293 24.085 1.00 90.56 300 ILE A C 1
ATOM 2361 O O . ILE A 1 300 ? -3.560 -12.480 24.194 1.00 90.56 300 ILE A O 1
ATOM 2365 N N . MET A 1 301 ? -3.096 -10.290 24.478 1.00 88.44 301 MET A N 1
ATOM 2366 C CA . MET A 1 301 ? -1.741 -10.496 24.995 1.00 88.44 301 MET A CA 1
ATOM 2367 C C . MET A 1 301 ? -1.701 -10.815 26.491 1.00 88.44 301 MET A C 1
ATOM 2369 O O . MET A 1 301 ? -0.771 -11.469 26.955 1.00 88.44 301 MET A O 1
ATOM 2373 N N . GLU A 1 302 ? -2.704 -10.361 27.241 1.00 86.00 302 GLU A N 1
ATOM 2374 C CA . GLU A 1 302 ? -2.747 -10.410 28.704 1.00 86.00 302 GLU A CA 1
ATOM 2375 C C . GLU A 1 302 ? -4.174 -10.696 29.195 1.00 86.00 302 GLU A C 1
ATOM 2377 O O . GLU A 1 302 ? -5.150 -10.515 28.462 1.00 86.00 302 GLU A O 1
ATOM 2382 N N . GLU A 1 303 ? -4.314 -11.151 30.442 1.00 85.38 303 GLU A N 1
ATOM 2383 C CA . GLU A 1 303 ? -5.625 -11.415 31.042 1.00 85.38 303 GLU A CA 1
ATOM 2384 C C . GLU A 1 303 ? -6.449 -10.120 31.147 1.00 85.38 303 GLU A C 1
ATOM 2386 O O . GLU A 1 303 ? -6.003 -9.122 31.708 1.00 85.38 303 GLU A O 1
ATOM 2391 N N . MET A 1 304 ? -7.676 -10.124 30.616 1.00 86.38 304 MET A N 1
ATOM 2392 C CA . MET A 1 304 ? -8.564 -8.960 30.667 1.00 86.38 304 MET A CA 1
ATOM 2393 C C . MET A 1 304 ? -10.044 -9.347 30.667 1.00 86.38 304 MET A C 1
ATOM 2395 O O . MET A 1 304 ? -10.431 -10.422 30.210 1.00 86.38 304 MET A O 1
ATOM 2399 N N . ASP A 1 305 ? -10.895 -8.438 31.151 1.00 85.12 305 ASP A N 1
ATOM 2400 C CA . ASP A 1 305 ? -12.348 -8.622 31.141 1.00 85.12 305 ASP A CA 1
ATOM 2401 C C . ASP A 1 305 ? -12.936 -8.436 29.731 1.00 85.12 305 ASP A C 1
ATOM 2403 O O . ASP A 1 305 ? -12.983 -7.331 29.181 1.00 85.12 305 ASP A O 1
ATOM 2407 N N . LEU A 1 306 ? -13.431 -9.541 29.170 1.00 87.44 306 LEU A N 1
ATOM 2408 C CA . LEU A 1 306 ? -14.061 -9.621 27.851 1.00 87.44 306 LEU A CA 1
ATOM 2409 C C . LEU A 1 306 ? -15.593 -9.651 27.917 1.00 87.44 306 LEU A C 1
ATOM 2411 O O . LEU A 1 306 ? -16.255 -9.748 26.883 1.00 87.44 306 LEU A O 1
ATOM 2415 N N . SER A 1 307 ? -16.184 -9.572 29.113 1.00 85.06 307 SER A N 1
ATOM 2416 C CA . SER A 1 307 ? -17.620 -9.786 29.329 1.00 85.06 307 SER A CA 1
ATOM 2417 C C . S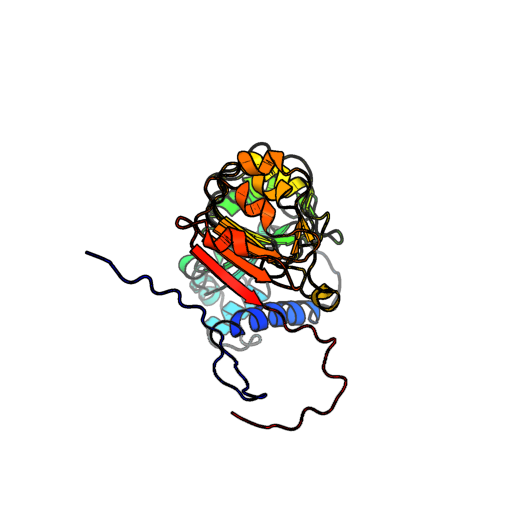ER A 1 307 ? -18.499 -8.874 28.473 1.00 85.06 307 SER A C 1
ATOM 2419 O O . SER A 1 307 ? -19.546 -9.302 27.988 1.00 85.06 307 SER A O 1
ATOM 2421 N N . PHE A 1 308 ? -18.069 -7.640 28.207 1.00 85.06 308 PHE A N 1
ATOM 2422 C CA . PHE A 1 308 ? -18.850 -6.713 27.390 1.00 85.06 308 PHE A CA 1
ATOM 2423 C C . PHE A 1 308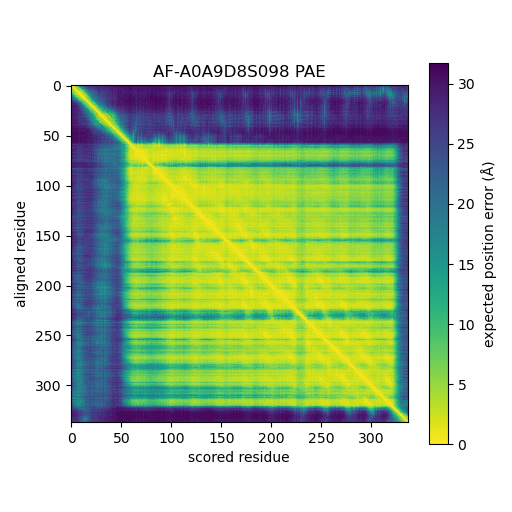 ? -18.998 -7.168 25.926 1.00 85.06 308 PHE A C 1
ATOM 2425 O O . PHE A 1 308 ? -19.992 -6.808 25.301 1.00 85.06 308 PHE A O 1
ATOM 2432 N N . LEU A 1 309 ? -18.048 -7.939 25.376 1.00 87.38 309 LEU A N 1
ATOM 2433 C CA . LEU A 1 309 ? -18.144 -8.452 24.004 1.00 87.38 309 LEU A CA 1
ATOM 2434 C C . LEU A 1 309 ? -19.315 -9.425 23.868 1.00 87.38 309 LEU A C 1
ATOM 2436 O O . LEU A 1 309 ? -20.008 -9.415 22.860 1.00 87.38 309 LEU A O 1
ATOM 2440 N N . THR A 1 310 ? -19.607 -10.191 24.922 1.00 79.94 310 THR A N 1
ATOM 2441 C CA . THR A 1 310 ? -20.744 -11.128 24.940 1.00 79.94 310 THR A CA 1
ATOM 2442 C C . THR A 1 310 ? -22.107 -10.431 24.898 1.00 79.94 310 THR A C 1
ATOM 2444 O O . THR A 1 310 ? -23.118 -11.077 24.644 1.00 79.94 310 THR A O 1
ATOM 2447 N N . GLN A 1 311 ? -22.144 -9.117 25.145 1.00 82.81 311 GLN A N 1
ATOM 2448 C CA . GLN A 1 311 ? -23.364 -8.305 25.130 1.00 82.81 311 GLN A CA 1
ATOM 2449 C C . GLN A 1 311 ? -23.635 -7.660 23.759 1.00 82.81 311 GLN A C 1
ATOM 2451 O O . GLN A 1 311 ? -24.685 -7.045 23.583 1.00 82.81 311 GLN A O 1
ATOM 2456 N N . ARG A 1 312 ? -22.703 -7.760 22.799 1.00 82.75 312 ARG A N 1
ATOM 2457 C CA . ARG A 1 312 ? -22.832 -7.219 21.436 1.00 82.75 312 ARG A CA 1
ATOM 2458 C C . ARG A 1 312 ? -23.229 -8.337 20.472 1.00 82.75 312 ARG A C 1
ATOM 2460 O O . ARG A 1 312 ? -22.375 -8.978 19.877 1.00 82.75 312 ARG A O 1
ATOM 2467 N N . GLU A 1 313 ? -24.532 -8.584 20.334 1.00 82.62 313 GLU A N 1
ATOM 2468 C CA . GLU A 1 313 ? -25.057 -9.617 19.417 1.00 82.62 313 GLU A CA 1
ATOM 2469 C C . GLU A 1 313 ? -24.848 -9.271 17.929 1.00 82.62 313 GLU A C 1
ATOM 2471 O O . GLU A 1 313 ? -24.931 -10.146 17.072 1.00 82.62 313 GLU A O 1
ATOM 2476 N N . ASP A 1 314 ? -24.590 -7.998 17.629 1.00 88.19 314 ASP A N 1
ATOM 2477 C CA . ASP A 1 314 ? -24.345 -7.439 16.297 1.00 88.19 314 ASP A CA 1
ATOM 2478 C C . ASP A 1 314 ? -22.885 -7.559 15.827 1.00 88.19 314 ASP A C 1
ATOM 2480 O O . ASP A 1 314 ? -22.598 -7.234 14.679 1.00 88.19 314 ASP A O 1
ATOM 2484 N N . LEU A 1 315 ? -21.973 -8.003 16.699 1.00 93.88 315 LEU A N 1
ATOM 2485 C CA . LEU A 1 315 ? -20.535 -8.037 16.446 1.00 93.88 315 LEU A CA 1
ATOM 2486 C C . LEU A 1 315 ? -20.036 -9.481 16.301 1.00 93.88 315 LEU A C 1
ATOM 2488 O O . LEU A 1 315 ? -20.134 -10.283 17.230 1.00 93.88 315 LEU A O 1
ATOM 2492 N N . GLU A 1 316 ? -19.434 -9.798 15.158 1.00 95.31 316 GLU A N 1
ATOM 2493 C CA . GLU A 1 316 ? -18.670 -11.028 14.967 1.00 95.31 316 GLU A CA 1
ATOM 2494 C C . GLU A 1 316 ? -17.295 -10.876 15.630 1.00 95.31 316 GLU A C 1
ATOM 2496 O O . GLU A 1 316 ? -16.552 -9.937 15.341 1.00 95.31 316 GLU A O 1
ATOM 2501 N N . VAL A 1 317 ? -16.952 -11.789 16.542 1.00 93.75 317 VAL A N 1
ATOM 2502 C CA . VAL A 1 317 ? -15.729 -11.694 17.346 1.00 93.75 317 VAL A CA 1
ATOM 2503 C C . VAL A 1 317 ? -14.903 -12.970 17.222 1.00 93.75 317 VAL A C 1
ATOM 2505 O O . VAL A 1 317 ? -15.367 -14.050 17.585 1.00 93.75 317 VAL A O 1
ATOM 2508 N N . THR A 1 318 ? -13.649 -12.817 16.799 1.00 93.25 318 THR A N 1
ATOM 2509 C CA . THR A 1 318 ? -12.622 -13.866 16.802 1.00 93.25 318 THR A CA 1
ATOM 2510 C C . THR A 1 318 ? -11.480 -13.444 17.720 1.00 93.25 318 THR A C 1
ATOM 2512 O O . THR A 1 318 ? -10.874 -12.394 17.513 1.00 93.25 318 THR A O 1
ATOM 2515 N N . LEU A 1 319 ? -11.186 -14.246 18.749 1.00 92.12 319 LEU A N 1
ATOM 2516 C CA . LEU A 1 319 ? -10.130 -13.960 19.724 1.00 92.12 319 LEU A CA 1
ATOM 2517 C C . LEU A 1 319 ? -9.081 -15.069 19.740 1.00 92.12 319 LEU A C 1
ATOM 2519 O O . LEU A 1 319 ? -9.419 -16.246 19.865 1.00 92.12 319 LEU A O 1
ATOM 2523 N N . HIS A 1 320 ? -7.815 -14.672 19.700 1.00 89.94 320 HIS A N 1
ATOM 2524 C CA . HIS A 1 320 ? -6.665 -15.528 19.973 1.00 89.94 320 HIS A CA 1
ATOM 2525 C C . HIS A 1 320 ? -6.027 -15.094 21.286 1.00 89.94 320 HIS A C 1
ATOM 2527 O O . HIS A 1 320 ? -5.973 -13.906 21.574 1.00 89.94 320 HIS A O 1
ATOM 2533 N N . PHE A 1 321 ? -5.540 -16.036 22.085 1.00 87.75 321 PHE A N 1
ATOM 2534 C CA . PHE A 1 321 ? -4.912 -15.740 23.372 1.00 87.75 321 PHE A CA 1
ATOM 2535 C C . PHE A 1 321 ? -3.446 -16.152 23.320 1.00 87.75 321 PHE A C 1
ATOM 2537 O O . PHE A 1 321 ? -3.145 -17.314 23.037 1.00 87.75 321 PHE A O 1
ATOM 2544 N N . CYS A 1 322 ? -2.539 -15.217 23.598 1.00 79.31 322 CYS A N 1
ATOM 2545 C CA . CYS A 1 322 ? -1.121 -15.531 23.731 1.00 79.31 322 CYS A CA 1
ATOM 2546 C C . CYS A 1 322 ? -0.867 -16.249 25.062 1.00 79.31 322 CYS A C 1
ATOM 2548 O O . CYS A 1 322 ? -1.334 -15.815 26.115 1.00 79.31 322 CYS A O 1
ATOM 2550 N N . GLN A 1 323 ? -0.089 -17.333 25.041 1.00 62.88 323 GLN A N 1
ATOM 2551 C CA . GLN A 1 323 ? 0.457 -17.891 26.276 1.00 62.88 323 GLN A CA 1
ATOM 2552 C C . GLN A 1 323 ? 1.586 -16.986 26.774 1.00 62.88 323 GLN A C 1
ATOM 2554 O O . GLN A 1 323 ? 2.577 -16.780 26.076 1.00 62.88 323 GLN A O 1
ATOM 2559 N N . SER A 1 324 ? 1.451 -16.461 27.993 1.00 51.25 324 SER A N 1
ATOM 2560 C CA . SER A 1 324 ? 2.551 -15.772 28.668 1.00 51.25 324 SER A CA 1
ATOM 2561 C C . SER A 1 324 ? 3.714 -16.746 28.873 1.00 51.25 324 SER A C 1
ATOM 2563 O O . SER A 1 324 ? 3.570 -17.768 29.546 1.00 51.25 324 SER A O 1
ATOM 2565 N N . ALA A 1 325 ? 4.887 -16.421 28.326 1.00 46.06 325 ALA A N 1
ATOM 2566 C CA . ALA A 1 325 ? 6.112 -17.205 28.501 1.00 46.06 325 ALA A CA 1
ATOM 2567 C C . ALA A 1 325 ? 6.635 -17.213 29.958 1.00 46.06 325 ALA A C 1
ATOM 2569 O O . ALA A 1 325 ? 7.630 -17.867 30.257 1.00 46.06 325 ALA A O 1
ATOM 2570 N N . ALA A 1 326 ? 5.973 -16.514 30.887 1.00 38.94 326 ALA A N 1
ATOM 2571 C CA . ALA A 1 326 ? 6.432 -16.339 32.263 1.00 38.94 326 ALA A CA 1
ATOM 2572 C C . ALA A 1 326 ? 6.055 -17.481 33.235 1.00 38.94 326 ALA A C 1
ATOM 2574 O O . ALA A 1 326 ? 6.313 -17.357 34.430 1.00 38.94 326 ALA A O 1
ATOM 2575 N N . ALA A 1 327 ? 5.473 -18.594 32.769 1.00 36.03 327 ALA A N 1
ATOM 2576 C CA . ALA A 1 327 ? 5.013 -19.677 33.651 1.00 36.03 327 ALA A CA 1
ATOM 2577 C C . ALA A 1 327 ? 5.412 -21.098 33.205 1.00 36.03 327 ALA A C 1
ATOM 2579 O O . ALA A 1 327 ? 4.624 -22.033 33.317 1.00 36.03 327 ALA A O 1
ATOM 2580 N N . SER A 1 328 ? 6.647 -21.299 32.738 1.00 36.50 328 SER A N 1
ATOM 2581 C CA . SER A 1 328 ? 7.249 -22.646 32.713 1.00 36.50 328 SER A CA 1
ATOM 2582 C C . SER A 1 328 ? 8.705 -22.620 33.181 1.00 36.50 328 SER A C 1
ATOM 2584 O O . SER A 1 328 ? 9.640 -22.967 32.472 1.00 36.50 328 SER A O 1
ATOM 2586 N N . GLY A 1 329 ? 8.877 -22.180 34.429 1.00 34.66 329 GLY A N 1
ATOM 2587 C CA . GLY A 1 329 ? 10.084 -22.422 35.220 1.00 34.66 329 GLY A CA 1
ATOM 2588 C C . GLY A 1 329 ? 10.111 -23.794 35.902 1.00 34.66 329 GLY A C 1
ATOM 2589 O O . GLY A 1 329 ? 11.028 -24.038 36.671 1.00 34.66 329 GLY A O 1
ATOM 2590 N N . ASP A 1 330 ? 9.150 -24.680 35.629 1.00 31.45 330 ASP A N 1
ATOM 2591 C CA . ASP A 1 330 ? 9.127 -26.037 36.169 1.00 31.45 330 ASP A CA 1
ATOM 2592 C C . ASP A 1 330 ? 8.803 -27.048 35.067 1.00 31.45 330 ASP A C 1
ATOM 2594 O O . ASP A 1 330 ? 7.869 -26.875 34.279 1.00 31.45 330 ASP A O 1
ATOM 2598 N N . GLU A 1 331 ? 9.599 -28.115 35.037 1.00 42.62 331 GLU A N 1
ATOM 2599 C CA . GLU A 1 331 ? 9.402 -29.330 34.255 1.00 42.62 331 GLU A CA 1
ATOM 2600 C C . GLU A 1 331 ? 7.968 -29.865 34.428 1.00 42.62 331 GLU A C 1
ATOM 2602 O O . GLU A 1 331 ? 7.644 -30.573 35.385 1.00 42.62 331 GLU A O 1
ATOM 2607 N N . ALA A 1 332 ? 7.081 -29.548 33.487 1.00 31.41 332 ALA A N 1
ATOM 2608 C CA . ALA A 1 332 ? 5.728 -30.080 33.487 1.00 31.41 332 ALA A CA 1
ATOM 2609 C C . ALA A 1 332 ? 5.721 -31.480 32.858 1.00 31.41 332 ALA A C 1
ATOM 2611 O O . ALA A 1 332 ? 5.614 -31.660 31.644 1.00 31.41 332 ALA A O 1
ATOM 2612 N N . TYR A 1 333 ? 5.831 -32.484 33.729 1.00 31.72 333 TYR A N 1
ATOM 2613 C CA . TYR A 1 333 ? 5.437 -33.863 33.465 1.00 31.72 333 TYR A CA 1
ATOM 2614 C C . TYR A 1 333 ? 4.067 -33.916 32.775 1.00 31.72 333 TYR A C 1
ATOM 2616 O O . TYR A 1 333 ? 3.063 -33.433 33.302 1.00 31.72 333 TYR A O 1
ATOM 2624 N N . ILE A 1 334 ? 4.029 -34.586 31.625 1.00 31.81 334 ILE A N 1
ATOM 2625 C CA . ILE A 1 334 ? 2.804 -34.931 30.906 1.00 31.81 334 ILE A CA 1
ATOM 2626 C C . ILE A 1 334 ? 1.949 -35.829 31.807 1.00 31.81 334 ILE A C 1
ATOM 2628 O O . ILE A 1 334 ? 2.319 -36.963 32.123 1.00 31.81 334 ILE A O 1
ATOM 2632 N N . LYS A 1 335 ? 0.769 -35.340 32.189 1.00 26.64 335 LYS A N 1
ATOM 2633 C CA . LYS A 1 335 ? -0.353 -36.190 32.584 1.00 26.64 335 LYS A CA 1
ATOM 2634 C C . LYS A 1 335 ? -1.598 -35.731 31.843 1.00 26.64 335 LYS A C 1
ATOM 2636 O O . LYS A 1 335 ? -2.193 -34.714 32.179 1.00 26.64 335 LYS A O 1
ATOM 2641 N N . GLU A 1 336 ? -1.954 -36.512 30.832 1.00 28.77 336 GLU A N 1
ATOM 2642 C CA . GLU A 1 336 ? -3.215 -36.418 30.106 1.00 28.77 336 GLU A CA 1
ATOM 2643 C C . GLU A 1 336 ? -4.399 -36.696 31.042 1.00 28.77 336 GLU A C 1
ATOM 2645 O O . GLU A 1 336 ? -4.392 -37.686 31.787 1.00 28.77 336 GLU A O 1
ATOM 2650 N N . LYS A 1 337 ? -5.435 -35.856 30.951 1.00 27.59 337 LYS A N 1
ATOM 2651 C CA . LYS A 1 337 ? -6.830 -36.301 30.967 1.00 27.59 337 LYS A CA 1
ATOM 2652 C C . LYS A 1 337 ? -7.766 -35.284 30.339 1.00 27.59 337 LYS A C 1
ATOM 2654 O O . LYS A 1 337 ? -7.701 -34.109 30.756 1.00 27.59 337 LYS A O 1
#

Radius of gyration: 25.03 Å; Cα contacts (8 Å, |Δi|>4): 564; chains: 1; bounding box: 73×55×73 Å

pLDDT: mean 78.56, std 24.4, range [22.05, 98.56]

Mean predicted aligned error: 12.41 Å

Solvent-accessible surface area (backbone atoms only — not comparable to full-atom values): 19455 Å² total; per-residue (Å²): 136,88,78,85,81,82,82,82,81,78,82,76,81,80,87,69,72,98,73,91,85,79,91,86,73,67,64,64,62,50,55,56,52,52,54,58,54,55,65,71,73,70,77,85,83,80,95,78,89,80,92,78,82,78,90,75,88,72,46,67,83,61,86,52,64,66,63,40,51,49,55,26,57,74,70,73,45,56,92,83,55,85,78,52,42,68,60,55,54,68,44,52,41,61,36,83,35,59,62,49,80,35,66,32,32,67,52,46,55,49,49,63,52,32,32,28,66,93,50,44,73,38,42,34,42,41,33,35,52,83,40,86,57,42,53,74,71,42,42,56,58,42,33,74,46,53,50,50,36,35,36,34,30,76,32,96,79,14,28,26,32,35,62,61,52,57,28,42,52,39,15,35,24,41,31,35,40,64,37,39,37,49,37,88,72,64,94,61,58,38,71,55,28,32,37,38,38,34,51,36,48,53,77,83,47,35,61,55,44,45,62,50,43,37,77,31,52,34,31,36,42,38,39,29,52,30,74,91,53,53,90,78,50,63,49,61,40,55,50,57,59,55,41,53,22,62,48,27,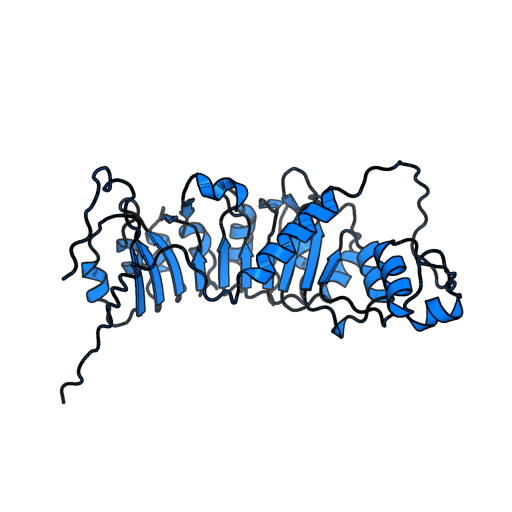29,34,40,38,26,80,50,25,25,54,35,76,84,55,68,74,56,37,60,70,26,47,35,27,36,43,36,28,28,43,40,72,88,59,44,75,73,63,60,80,34,36,80,48,44,39,36,39,40,35,40,34,59,51,89,72,92,60,70,72,61,78,71,41,88,75,45,50,77,47,80,44,76,55,80,68,85,87,76,69,93,59,91,76,76,90,74,90,130

Foldseek 3Di:
DDDDDDPPPPPPPPPDDDDDDDDDPVPVVVVVVVVVVVVVVPDDDDDDDDDDADDPDDLDQDPPVVLLVQLCVVVVHDSPPDDGSVSSVVQWLDGADQEEEAEALRRVVRCNGHYPVVRHPEYEYEAELVRPRYDPVSLLVLCPDAEEYEYFYPDPQQEHAPVSQVNNLRYQEYEYESHFEYDDDDPAGRANHAEYEYAADAPPGHQVVLVRQLRYLHAYYHYHHHPVCPVVAAHEDEVLSVLSNLNYAEYHDPGHEYAYDDLQSQLSGNHQYDEEEYEPVRAPPSVVSNPNHQEYHYEYEDDDDPPVVVVCPRHHYHYHYDDDPPPPPDDDDDDDD

Nearest PDB structures (foldseek):
  8yn0-assembly2_D  TM=4.938E-01  e=1.526E-05  Arabidopsis thaliana

Secondary structure (DSSP, 8-state):
--PPP------------S-----SSSHHHHHHHHHHHHHHHS-----------S--S-SPPPS-HHHHHHHHHHTT--TTSPPPHHHHHHHTTTB--SEEEE-SHHHHHHHHHHB-GGG--EEEEEE-SS-TT--HHHHHHGGG--EEEEEEE-STT-EEEGGGGGG--SEEEEEE-S--EEES--S---TT--EEEEEEE-TTTTHHHHHHHTTS---EEEEEE-GGGGGG-PPEEEHHHHHT-TT--EEEEEEEEEE-S-HHHHTT----EEEEEE-TTT-GGGGGG-TT--EEEEEE-S----GGGGG-TT-EEEEEEPPPGGG-SS-------